Protein AF-A0A949CBJ3-F1 (afdb_monomer)

Secondary structure (DSSP, 8-state):
--HHHHHHHHHHHHHHHHHHHHT-HHHHHHHHHHHHHHHHHTTHHHH-HHHHHHHHHHHHHHHHHTGGGS-HHHHHHHHHHHGGGGGGT-TT--HHHHHHHHHHT---HHHHHHHHHHHHHHHHT---B--SSSS--BHHHHHHHHHHHH-SS---HHHHHHHHHH-HHHHTS-HHHHHHHHHHHHHHHHTTS-TTSTTT-TT-EE--BTTBTT-EEETTEEE---TT-HHHHHHHHHHHHHHHHHTTSTTTSTTSS--------TTHHHHHHHHHHHHHHHHHHHHHHHHHTTSPTT-HHHHHHHHHHHHHT-

pLDDT: mean 84.01, std 18.14, range [33.16, 98.69]

Nearest PDB structures (foldseek):
  5l4k-assembly1_P  TM=1.883E-01  e=3.655E+00  Homo sapiens
  8qag-assembly2_B  TM=2.372E-01  e=8.429E+00  synthetic construct

Sequence (314 aa):
MNIDAIKDFKKIKEYSEQALYSEDWQGANNLIYFLEQNIKKLDLRKSNNLLFQEYEKMILKLKWVCLDIYSEEEIIELIKNNFIDIYKINDDYDIWLHVRIKLLQQLDFDKRNDFKLRIRRTLKDNNQTLTAGGKIKSVSDWINEYARNVGESMVSKLKQLEFFQKNHNFQMIDENDKQKIKKLLSFYERLKISSKSLLGVEEGVPVPEEESPYTHIRDGQIIAPEKNDKLSVLIDQVLKQRSSIDTSYGKERDARQLQQPASQSPIDSLEQKAIKEEKEKEDQIDELVKLVNQYPEGSLERKAVRDEINKLKI

Structure (mmCIF, N/CA/C/O backbone):
data_AF-A0A949CBJ3-F1
#
_entry.id   AF-A0A949CBJ3-F1
#
loop_
_atom_site.group_PDB
_atom_site.id
_atom_site.type_symbol
_atom_site.label_atom_id
_atom_site.label_alt_id
_atom_site.label_comp_id
_atom_site.label_asym_id
_atom_site.label_entity_id
_atom_site.label_seq_id
_atom_site.pdbx_PDB_ins_code
_atom_site.Cartn_x
_atom_site.Cartn_y
_atom_site.Cartn_z
_atom_site.occupancy
_atom_site.B_iso_or_equiv
_atom_site.auth_seq_id
_atom_site.auth_comp_id
_atom_site.auth_asym_id
_atom_site.auth_atom_id
_atom_site.pdbx_PDB_model_num
ATOM 1 N N . MET A 1 1 ? -27.194 4.100 27.681 1.00 49.59 1 MET A N 1
ATOM 2 C CA . MET A 1 1 ? -25.926 4.467 27.010 1.00 49.59 1 MET A CA 1
ATOM 3 C C . MET A 1 1 ? -25.308 5.593 27.826 1.00 49.59 1 MET A C 1
ATOM 5 O O . MET A 1 1 ? -26.023 6.545 28.107 1.00 49.59 1 MET A O 1
ATOM 9 N N . ASN A 1 2 ? -24.069 5.451 28.302 1.00 51.94 2 ASN A N 1
ATOM 10 C CA . ASN A 1 2 ? -23.442 6.454 29.168 1.00 51.94 2 ASN A CA 1
ATOM 11 C C . ASN A 1 2 ? -23.143 7.728 28.349 1.00 51.94 2 ASN A C 1
ATOM 13 O O . ASN A 1 2 ? -22.423 7.649 27.355 1.00 51.94 2 ASN A O 1
ATOM 17 N N . ILE A 1 3 ? -23.735 8.868 28.718 1.00 46.84 3 ILE A N 1
ATOM 18 C CA . ILE A 1 3 ? -23.646 10.137 27.968 1.00 46.84 3 ILE A CA 1
ATOM 19 C C . ILE A 1 3 ? -22.191 10.631 27.876 1.00 46.84 3 ILE A C 1
ATOM 21 O O . ILE A 1 3 ? -21.813 11.230 26.868 1.00 46.84 3 ILE A O 1
ATOM 25 N N . ASP A 1 4 ? -21.359 10.306 28.866 1.00 61.16 4 ASP A N 1
ATOM 26 C CA . ASP A 1 4 ? -19.938 10.666 28.874 1.00 61.16 4 ASP A CA 1
ATOM 27 C C . ASP A 1 4 ? -19.150 9.911 27.793 1.00 61.16 4 ASP A C 1
ATOM 29 O O . ASP A 1 4 ? -18.405 10.522 27.031 1.00 61.16 4 ASP A O 1
ATOM 33 N N . ALA A 1 5 ? -19.438 8.620 27.592 1.00 59.03 5 ALA A N 1
ATOM 34 C CA . ALA A 1 5 ? -18.801 7.819 26.543 1.00 59.03 5 ALA A CA 1
ATOM 35 C C . ALA A 1 5 ? -19.130 8.321 25.121 1.00 59.03 5 ALA A C 1
ATOM 37 O O . ALA A 1 5 ? -18.329 8.166 24.201 1.00 59.03 5 ALA A O 1
ATOM 38 N N . ILE A 1 6 ? -20.300 8.944 24.927 1.00 58.72 6 ILE A N 1
ATOM 39 C CA . ILE A 1 6 ? -20.703 9.533 23.639 1.00 58.72 6 ILE A CA 1
ATOM 40 C C . ILE A 1 6 ? -19.962 10.853 23.386 1.00 58.72 6 ILE A C 1
ATOM 42 O O . ILE A 1 6 ? -19.533 11.114 22.259 1.00 58.72 6 ILE A O 1
ATOM 46 N N . LYS A 1 7 ? -19.786 11.686 24.421 1.00 61.84 7 LYS A N 1
ATOM 47 C CA . LYS A 1 7 ? -18.990 12.921 24.317 1.00 61.84 7 LYS A CA 1
ATOM 48 C C . LYS A 1 7 ? -17.520 12.617 24.033 1.00 61.84 7 LYS A C 1
ATOM 50 O O . LYS A 1 7 ? -16.906 13.330 23.239 1.00 61.84 7 LYS A O 1
ATOM 55 N N . ASP A 1 8 ? -16.997 11.542 24.611 1.00 83.69 8 ASP A N 1
ATOM 56 C CA . ASP A 1 8 ? -15.634 11.083 24.353 1.00 83.69 8 ASP A CA 1
ATOM 57 C C . ASP A 1 8 ? -15.479 10.534 22.929 1.00 83.69 8 ASP A C 1
ATOM 59 O O . ASP A 1 8 ? -14.502 10.860 22.258 1.00 83.69 8 ASP A O 1
ATOM 63 N N . PHE A 1 9 ? -16.474 9.806 22.405 1.00 88.88 9 PHE A N 1
ATOM 64 C CA . PHE A 1 9 ? -16.434 9.282 21.034 1.00 88.88 9 PHE A CA 1
ATOM 65 C C . PHE A 1 9 ? -16.283 10.378 19.974 1.00 88.88 9 PHE A C 1
ATOM 67 O O . PHE A 1 9 ? -15.473 10.239 19.059 1.00 88.88 9 PHE A O 1
ATOM 74 N N . LYS A 1 10 ? -17.035 11.482 20.089 1.00 90.81 10 LYS A N 1
ATOM 75 C CA . LYS A 1 10 ? -16.950 12.586 19.120 1.00 90.81 10 LYS A CA 1
ATOM 76 C C . LYS A 1 10 ? -15.540 13.187 19.078 1.00 90.81 10 LYS A C 1
ATOM 78 O O . LYS A 1 10 ? -14.998 13.362 17.994 1.00 90.81 10 LYS A O 1
ATOM 83 N N . LYS A 1 11 ? -14.931 13.424 20.245 1.00 90.81 11 LYS A N 1
ATOM 84 C CA . LYS A 1 11 ? -13.558 13.945 20.347 1.00 90.81 11 LYS A CA 1
ATOM 85 C C . LYS A 1 11 ? -12.525 12.963 19.801 1.00 90.81 11 LYS A C 1
ATOM 87 O O . LYS A 1 11 ? -11.613 13.367 19.094 1.00 90.81 11 LYS A O 1
ATOM 92 N N . ILE A 1 12 ? -12.676 11.674 20.114 1.00 93.06 12 ILE A N 1
ATOM 93 C CA . ILE A 1 12 ? -11.813 10.604 19.593 1.00 93.06 12 ILE A CA 1
ATOM 94 C C . ILE A 1 12 ? -11.882 10.560 18.067 1.00 93.06 12 ILE A C 1
ATOM 96 O O . ILE A 1 12 ? -10.851 10.461 17.407 1.00 93.06 12 ILE A O 1
ATOM 100 N N . LYS A 1 13 ? -13.090 10.674 17.508 1.00 94.19 13 LYS A N 1
ATOM 101 C CA . LYS A 1 13 ? -13.301 10.718 16.064 1.00 94.19 13 LYS A CA 1
ATOM 102 C C . LYS A 1 13 ? -12.618 11.934 15.435 1.00 94.19 13 LYS A C 1
ATOM 104 O O . LYS A 1 13 ? -11.847 11.750 14.500 1.00 94.19 13 LYS A O 1
ATOM 109 N N . GLU A 1 14 ? -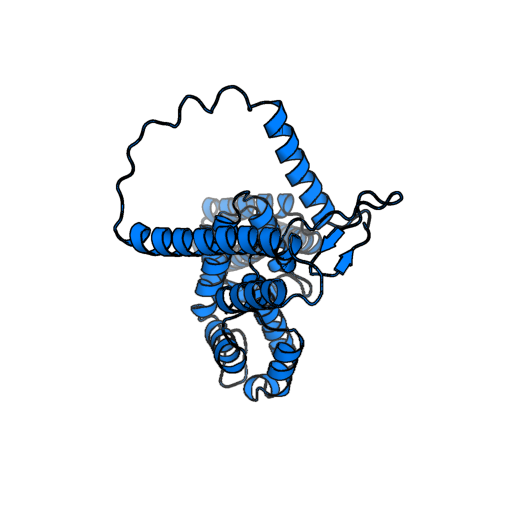12.837 13.131 15.976 1.00 93.00 14 GLU A N 1
ATOM 110 C CA . GLU A 1 14 ? -12.190 14.368 15.507 1.00 93.00 14 GLU A CA 1
ATOM 111 C C . GLU A 1 14 ? -10.657 14.260 15.563 1.00 93.00 14 GLU A C 1
ATOM 113 O O . GLU A 1 14 ? -9.978 14.584 14.592 1.00 93.00 14 GLU A O 1
ATOM 118 N N . TYR A 1 15 ? -10.106 13.728 16.659 1.00 91.94 15 TYR A N 1
ATOM 119 C CA . TYR A 1 15 ? -8.664 13.509 16.792 1.00 91.94 15 TYR A CA 1
ATOM 120 C C . TYR A 1 15 ? -8.141 12.473 15.788 1.00 91.94 15 TYR A C 1
ATOM 122 O O . TYR A 1 15 ? -7.075 12.661 15.208 1.00 91.94 15 TYR A O 1
ATOM 130 N N . SER A 1 16 ? -8.903 11.403 15.527 1.00 91.94 16 SER A N 1
ATOM 131 C CA . SER A 1 16 ? -8.544 10.419 14.502 1.00 91.94 16 SER A CA 1
ATOM 132 C C . SER A 1 16 ? -8.503 11.052 13.110 1.00 91.94 16 SER A C 1
ATOM 134 O O . SER A 1 16 ? -7.534 10.855 12.390 1.00 91.94 16 SER A O 1
ATOM 136 N N . GLU A 1 17 ? -9.496 11.870 12.752 1.00 92.69 17 GLU A N 1
ATOM 137 C CA . GLU A 1 17 ? -9.557 12.567 11.462 1.00 92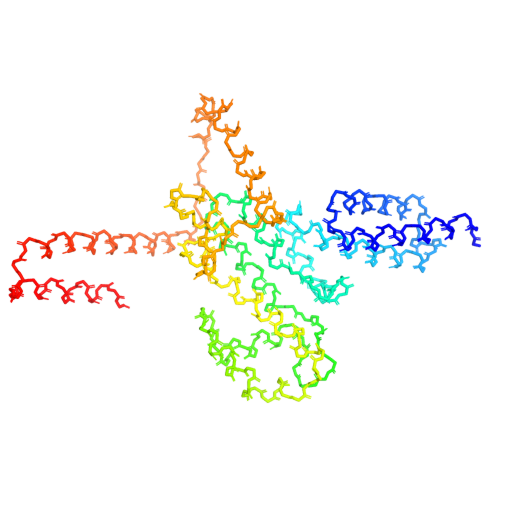.69 17 GLU A CA 1
ATOM 138 C C . GLU A 1 17 ? -8.397 13.558 11.314 1.00 92.69 17 GLU A C 1
ATOM 140 O O . GLU A 1 17 ? -7.764 13.611 10.259 1.00 92.69 17 GLU A O 1
ATOM 145 N N . GLN A 1 18 ? -8.057 14.276 12.389 1.00 90.38 18 GLN A N 1
ATOM 146 C CA . GLN A 1 18 ? -6.893 15.155 12.414 1.00 90.38 18 GLN A CA 1
ATOM 147 C C . GLN A 1 18 ? -5.594 14.375 12.183 1.00 90.38 18 GLN A C 1
ATOM 149 O O . GLN A 1 18 ? -4.803 14.788 11.341 1.00 90.38 18 GLN A O 1
ATOM 154 N N . ALA A 1 19 ? -5.394 13.245 12.868 1.00 88.56 19 ALA A N 1
ATOM 155 C CA . ALA A 1 19 ? -4.201 12.416 12.704 1.00 88.56 19 ALA A CA 1
ATOM 156 C C . ALA A 1 19 ? -4.073 11.844 11.280 1.00 88.56 19 ALA A C 1
ATOM 158 O O . ALA A 1 19 ? -2.967 11.795 10.741 1.00 88.56 19 ALA A O 1
ATOM 159 N N . LEU A 1 20 ? -5.194 11.464 10.648 1.00 88.12 20 LEU A N 1
ATOM 160 C CA . LEU A 1 20 ? -5.218 11.020 9.248 1.00 88.12 20 LEU A CA 1
ATOM 161 C C . LEU A 1 20 ? -4.861 12.149 8.269 1.00 88.12 20 LEU A C 1
ATOM 163 O O . LEU A 1 20 ? -4.233 11.887 7.248 1.00 88.12 20 LEU A O 1
ATOM 167 N N . TYR A 1 21 ? -5.262 13.390 8.560 1.00 87.25 21 TYR A N 1
ATOM 168 C CA . TYR A 1 21 ? -4.986 14.544 7.699 1.00 87.25 21 TYR A CA 1
ATOM 169 C C . TYR A 1 21 ? -3.562 15.085 7.873 1.00 87.25 21 TYR A C 1
ATOM 171 O O . TYR A 1 21 ? -2.907 15.443 6.898 1.00 87.25 21 TYR A O 1
ATOM 179 N N . SER A 1 22 ? -3.062 15.153 9.110 1.00 82.94 22 SER A N 1
ATOM 180 C CA . SER A 1 22 ? -1.701 15.623 9.385 1.00 82.94 22 SER A CA 1
ATOM 181 C C . SER A 1 22 ? -0.631 14.560 9.126 1.00 82.94 22 SER A C 1
ATOM 183 O O . SER A 1 22 ? 0.552 14.900 9.084 1.00 82.94 22 SER A O 1
ATOM 185 N N . GLU A 1 23 ? -1.034 13.296 8.951 1.00 78.62 23 GLU A N 1
ATOM 186 C CA . GLU A 1 23 ? -0.154 12.118 8.944 1.00 78.62 23 GLU A CA 1
ATOM 187 C C . GLU A 1 23 ? 0.750 12.089 10.191 1.00 78.62 23 GLU A C 1
ATOM 189 O O . GLU A 1 23 ? 1.946 11.802 10.127 1.00 78.62 23 GLU A O 1
ATOM 194 N N . ASP A 1 24 ? 0.179 12.445 11.348 1.00 83.69 24 ASP A N 1
ATOM 195 C CA . ASP A 1 24 ? 0.873 12.375 12.636 1.00 83.69 24 ASP A CA 1
ATOM 196 C C . ASP A 1 24 ? 0.939 10.914 13.096 1.00 83.69 24 ASP A C 1
ATOM 198 O O . ASP A 1 24 ? 0.056 10.426 13.804 1.00 83.69 24 ASP A O 1
ATOM 202 N N . TRP A 1 25 ? 1.984 10.200 12.674 1.00 86.25 25 TRP A N 1
ATOM 203 C CA . TRP A 1 25 ? 2.174 8.784 12.998 1.00 86.25 25 TRP A CA 1
ATOM 204 C C . TRP A 1 25 ? 2.309 8.531 14.509 1.00 86.25 25 TRP A C 1
ATOM 206 O O . TRP A 1 25 ? 1.858 7.497 15.002 1.00 86.25 25 TRP A O 1
ATOM 216 N N . GLN A 1 26 ? 2.877 9.472 15.277 1.00 85.75 26 GLN A N 1
ATOM 217 C CA . GLN A 1 26 ? 3.000 9.336 16.734 1.00 85.75 26 GLN A CA 1
ATOM 218 C C . GLN A 1 26 ? 1.629 9.444 17.396 1.00 85.75 26 GLN A C 1
ATOM 220 O O . GLN A 1 26 ? 1.249 8.572 18.184 1.00 85.75 26 GLN A O 1
ATOM 225 N N . GLY A 1 27 ? 0.872 10.489 17.051 1.00 86.69 27 GLY A N 1
ATOM 226 C CA . GLY A 1 27 ? -0.501 10.680 17.511 1.00 86.69 27 GLY A CA 1
ATOM 227 C C . GLY A 1 27 ? -1.403 9.512 17.116 1.00 86.69 27 GLY A C 1
ATOM 228 O O . GLY A 1 27 ? -2.134 8.982 17.956 1.00 86.69 27 GLY A O 1
ATOM 229 N N . ALA A 1 28 ? -1.286 9.040 15.873 1.00 91.56 28 ALA A N 1
ATOM 230 C CA . ALA A 1 28 ? -2.029 7.894 15.366 1.00 91.56 28 ALA A CA 1
ATOM 231 C C . ALA A 1 28 ? -1.701 6.602 16.132 1.00 91.56 28 ALA A C 1
ATOM 233 O O . ALA A 1 28 ? -2.621 5.920 16.587 1.00 91.56 28 ALA A O 1
ATOM 234 N N . ASN A 1 29 ? -0.421 6.284 16.355 1.00 91.62 29 ASN A N 1
ATOM 235 C CA . ASN A 1 29 ? -0.020 5.085 17.095 1.00 91.62 29 ASN A CA 1
ATOM 236 C C . ASN A 1 29 ? -0.465 5.124 18.569 1.00 91.62 29 ASN A C 1
ATOM 238 O O . ASN A 1 29 ? -0.991 4.139 19.095 1.00 91.62 29 ASN A O 1
ATOM 242 N N . ASN A 1 30 ? -0.331 6.280 19.226 1.00 89.62 30 ASN A N 1
ATOM 243 C CA . ASN A 1 30 ? -0.826 6.477 20.590 1.00 89.62 30 ASN A CA 1
ATOM 244 C C . ASN A 1 30 ? -2.348 6.289 20.669 1.00 89.62 30 ASN A C 1
ATOM 246 O O . ASN A 1 30 ? -2.852 5.659 21.605 1.00 89.62 30 ASN A O 1
ATOM 250 N N . LEU A 1 31 ? -3.082 6.794 19.671 1.00 93.25 31 LEU A N 1
ATOM 251 C CA . LEU A 1 31 ? -4.527 6.623 19.594 1.00 93.25 31 LEU A CA 1
ATOM 252 C C . LEU A 1 31 ? -4.915 5.155 19.367 1.00 93.25 31 LEU A C 1
ATOM 254 O O . LEU A 1 31 ? -5.836 4.683 20.032 1.00 93.25 31 LEU A O 1
ATOM 258 N N . ILE A 1 32 ? -4.213 4.412 18.502 1.00 94.88 32 ILE A N 1
ATOM 259 C CA . ILE A 1 32 ? -4.440 2.966 18.313 1.00 94.88 32 ILE A CA 1
ATOM 260 C C . ILE A 1 32 ? -4.342 2.239 19.655 1.00 94.88 32 ILE A C 1
ATOM 262 O O . ILE A 1 32 ? -5.284 1.547 20.044 1.00 94.88 32 ILE A O 1
ATOM 266 N N . TYR A 1 33 ? -3.248 2.450 20.394 1.00 92.88 33 TYR A N 1
ATOM 267 C CA . TYR A 1 33 ? -3.054 1.823 21.700 1.00 92.88 33 TYR A CA 1
ATOM 268 C C . TYR A 1 33 ? -4.190 2.176 22.670 1.00 92.88 33 TYR A C 1
ATOM 270 O O . TYR A 1 33 ? -4.774 1.293 23.301 1.00 92.88 33 TYR A O 1
ATOM 278 N N . PHE A 1 34 ? -4.561 3.457 22.757 1.00 93.12 34 PHE A N 1
ATOM 279 C CA . PHE A 1 34 ? -5.673 3.903 23.596 1.00 93.12 34 PHE A CA 1
ATOM 280 C C . PHE A 1 34 ? -6.999 3.219 23.222 1.00 93.12 34 PHE A C 1
ATOM 282 O O . PHE A 1 34 ? -7.724 2.750 24.105 1.00 93.12 34 PHE A O 1
ATOM 289 N N . LEU A 1 35 ? -7.326 3.132 21.931 1.00 93.31 35 LEU A N 1
ATOM 290 C CA . LEU A 1 35 ? -8.553 2.496 21.448 1.00 93.31 35 LEU A CA 1
ATOM 291 C C . LEU A 1 35 ? -8.575 0.994 21.763 1.00 93.31 35 LEU A C 1
ATOM 293 O O . LEU A 1 35 ? -9.562 0.500 22.311 1.00 93.31 35 LEU A O 1
ATOM 297 N N . GLU A 1 36 ? -7.481 0.277 21.499 1.00 94.06 36 GLU A N 1
ATOM 298 C CA . 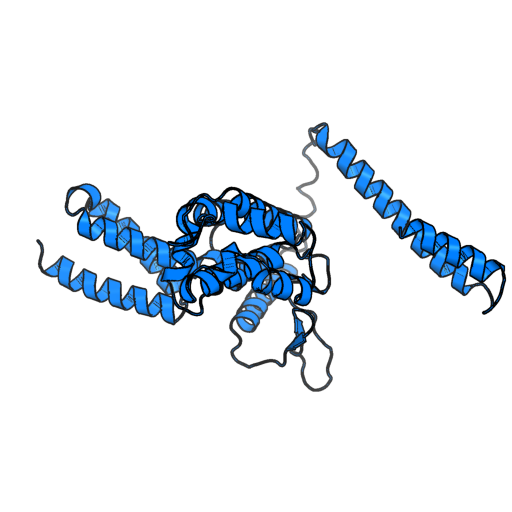GLU A 1 36 ? -7.365 -1.158 21.788 1.00 94.06 36 GLU A CA 1
ATOM 299 C C . GLU A 1 36 ? -7.510 -1.460 23.289 1.00 94.06 36 GLU A C 1
ATOM 301 O O . GLU A 1 36 ? -8.191 -2.418 23.672 1.00 94.06 36 GLU A O 1
ATOM 306 N N . GLN A 1 37 ? -6.926 -0.628 24.158 1.00 91.06 37 GLN A N 1
ATOM 307 C CA . GLN A 1 37 ? -7.079 -0.769 25.609 1.00 91.06 37 GLN A CA 1
ATOM 308 C C . GLN A 1 37 ? -8.519 -0.517 26.060 1.00 91.06 37 GLN A C 1
ATOM 310 O O . GLN A 1 37 ? -9.038 -1.263 26.892 1.00 91.06 37 GLN A O 1
ATOM 315 N N . ASN A 1 38 ? -9.199 0.486 25.498 1.00 89.12 38 ASN A N 1
ATOM 316 C CA . ASN A 1 38 ? -10.598 0.757 25.830 1.00 89.12 38 ASN A CA 1
ATOM 317 C C . ASN A 1 38 ? -11.539 -0.358 25.367 1.00 89.12 38 ASN A C 1
ATOM 319 O O . ASN A 1 38 ? -12.433 -0.735 26.125 1.00 89.12 38 ASN A O 1
ATOM 323 N N . ILE A 1 39 ? -11.315 -0.930 24.176 1.00 92.00 39 ILE A N 1
ATOM 324 C CA . ILE A 1 39 ? -12.063 -2.103 23.696 1.00 92.00 39 ILE A CA 1
ATOM 325 C C . ILE A 1 39 ? -11.978 -3.244 24.714 1.00 92.00 39 ILE A C 1
ATOM 327 O O . ILE A 1 39 ? -13.010 -3.808 25.084 1.00 92.00 39 ILE A O 1
ATOM 331 N N . LYS A 1 40 ? -10.763 -3.558 25.186 1.00 92.00 40 LYS A N 1
ATOM 332 C CA . LYS A 1 40 ? -10.517 -4.643 26.149 1.00 92.00 40 LYS A CA 1
ATOM 333 C C . LYS A 1 40 ? -11.101 -4.328 27.527 1.00 92.00 40 LYS A C 1
ATOM 335 O O . LYS A 1 40 ? -11.829 -5.144 28.081 1.00 92.00 40 LYS A O 1
ATOM 340 N N . LYS A 1 41 ? -10.809 -3.143 28.074 1.00 90.00 41 LYS A N 1
ATOM 341 C CA . LYS A 1 41 ? -11.194 -2.737 29.436 1.00 90.00 41 LYS A CA 1
ATOM 342 C C . LYS A 1 41 ? -12.708 -2.640 29.624 1.00 90.00 41 LYS A C 1
ATOM 344 O O . LYS A 1 41 ? -13.207 -2.987 30.689 1.00 90.00 41 LYS A O 1
ATOM 349 N N . LEU A 1 42 ? -13.428 -2.148 28.617 1.00 88.56 42 LEU A N 1
ATOM 350 C CA . LEU A 1 42 ? -14.881 -1.952 28.677 1.00 88.56 42 LEU A CA 1
ATOM 351 C C . LEU A 1 42 ? -15.673 -3.140 28.099 1.00 88.56 42 LEU A C 1
ATOM 353 O O . LEU A 1 42 ? -16.903 -3.069 28.024 1.00 88.56 42 LEU A O 1
ATOM 357 N N . ASP A 1 43 ? -14.978 -4.198 27.658 1.00 90.56 43 ASP A N 1
ATOM 358 C CA . ASP A 1 43 ? -15.539 -5.349 26.935 1.00 90.56 43 ASP A CA 1
ATOM 359 C C . ASP A 1 43 ? -16.529 -4.894 25.844 1.00 90.56 43 ASP A C 1
ATOM 361 O O . ASP A 1 43 ? -17.666 -5.368 25.762 1.00 90.56 43 ASP A O 1
ATOM 365 N N . LEU A 1 44 ? -16.120 -3.897 25.035 1.00 88.19 44 LEU A N 1
ATOM 366 C CA . LEU A 1 44 ? -17.014 -3.204 24.087 1.00 88.19 44 LEU A CA 1
ATOM 367 C C . LEU A 1 44 ? -17.665 -4.165 23.097 1.00 88.19 44 LEU A C 1
ATOM 369 O O . LEU A 1 44 ? -18.793 -3.938 22.665 1.00 88.19 44 LEU A O 1
ATOM 373 N N . ARG A 1 45 ? -16.990 -5.276 22.796 1.00 90.06 45 ARG A N 1
ATOM 374 C CA . ARG A 1 45 ? -17.520 -6.340 21.947 1.00 90.06 45 ARG A CA 1
ATOM 375 C C . ARG A 1 45 ? -18.847 -6.899 22.471 1.00 90.06 45 ARG A C 1
ATOM 377 O O . ARG A 1 45 ? -19.712 -7.239 21.671 1.00 90.06 45 ARG A O 1
ATOM 384 N N . LYS A 1 46 ? -19.023 -6.981 23.793 1.00 91.44 46 LYS A N 1
ATOM 385 C CA . LYS A 1 46 ? -20.271 -7.441 24.423 1.00 91.44 46 LYS A CA 1
ATOM 386 C C . LYS A 1 46 ? -21.174 -6.288 24.837 1.00 91.44 46 LYS A C 1
ATOM 388 O O . LYS A 1 46 ? -22.387 -6.387 24.690 1.00 91.44 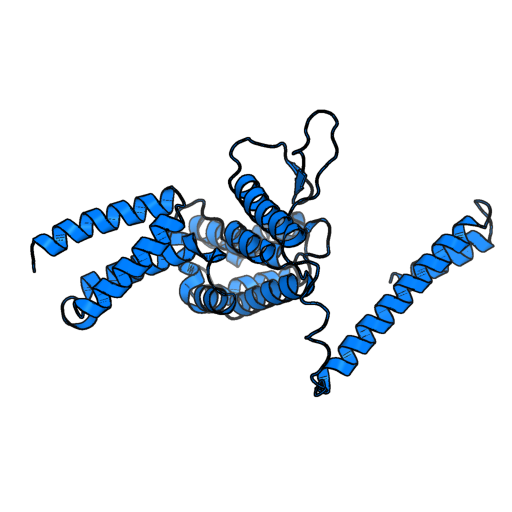46 LYS A O 1
ATOM 393 N N . SER A 1 47 ? -20.596 -5.215 25.374 1.00 90.00 47 SER A N 1
ATOM 394 C CA . SER A 1 47 ? -21.362 -4.134 25.999 1.00 90.00 47 SER A CA 1
ATOM 395 C C . SER A 1 47 ? -21.913 -3.116 24.995 1.00 90.00 47 SER A C 1
ATOM 397 O O . SER A 1 47 ? -22.973 -2.537 25.234 1.00 90.00 47 SER A O 1
ATOM 399 N N . ASN A 1 48 ? -21.226 -2.891 23.869 1.00 90.38 48 ASN A N 1
ATOM 400 C CA . ASN A 1 48 ? -21.637 -1.940 22.838 1.00 90.38 48 ASN A CA 1
ATOM 401 C C . ASN A 1 48 ? -20.992 -2.262 21.475 1.00 90.38 48 ASN A C 1
ATOM 403 O O . ASN A 1 48 ? -20.028 -1.618 21.052 1.00 90.38 48 ASN A O 1
ATOM 407 N N . ASN A 1 49 ? -21.562 -3.243 20.770 1.00 92.75 49 ASN A N 1
ATOM 408 C CA . ASN A 1 49 ? -21.027 -3.730 19.496 1.00 92.75 49 ASN A CA 1
ATOM 409 C C . ASN A 1 49 ? -20.907 -2.637 18.413 1.00 92.75 49 ASN A C 1
ATOM 411 O O . ASN A 1 49 ? -19.988 -2.683 17.602 1.00 92.75 49 ASN A O 1
ATOM 415 N N . LEU A 1 50 ? -21.793 -1.633 18.406 1.00 93.50 50 LEU A N 1
ATOM 416 C CA . LEU A 1 50 ? -21.718 -0.536 17.436 1.00 93.50 50 LEU A CA 1
ATOM 417 C C . LEU A 1 50 ? -20.465 0.323 17.660 1.00 93.50 50 LEU A C 1
ATOM 419 O O . LEU A 1 50 ? -19.723 0.591 16.721 1.00 93.50 50 LEU A O 1
ATOM 423 N N . LEU A 1 51 ? -20.203 0.718 18.910 1.00 91.44 51 LEU A N 1
ATOM 424 C CA . LEU A 1 51 ? -19.010 1.496 19.256 1.00 91.44 51 LEU A CA 1
ATOM 425 C C . LEU A 1 51 ? -17.724 0.700 19.008 1.00 91.44 51 LEU A C 1
ATOM 427 O O . LEU A 1 51 ? -16.743 1.253 18.522 1.00 91.44 51 LEU A O 1
ATOM 431 N N . PHE A 1 52 ? -17.747 -0.602 19.306 1.00 93.88 52 PHE A N 1
ATOM 432 C CA . PHE A 1 52 ? -16.651 -1.515 18.992 1.00 93.88 52 PHE A CA 1
ATOM 433 C C . PHE A 1 52 ? -16.308 -1.498 17.495 1.00 93.88 52 PHE A C 1
ATOM 435 O O . PHE A 1 52 ? -15.156 -1.258 17.146 1.00 93.88 52 PHE A O 1
ATOM 442 N N . GLN A 1 53 ? -17.304 -1.658 16.618 1.00 95.19 53 GLN A N 1
ATOM 443 C CA . GLN A 1 53 ? -17.099 -1.623 15.165 1.00 95.19 53 GLN A CA 1
ATOM 444 C C . GLN A 1 53 ? -16.550 -0.277 14.678 1.00 95.19 53 GLN A C 1
ATOM 446 O O . GLN A 1 53 ? -15.715 -0.241 13.776 1.00 95.19 53 GLN A O 1
ATOM 451 N N . GLU A 1 54 ? -16.998 0.837 15.258 1.00 94.94 54 GLU A N 1
ATOM 452 C CA . GLU A 1 54 ? -16.463 2.156 14.910 1.00 94.94 54 GLU A CA 1
ATOM 453 C C . GLU A 1 54 ? -14.998 2.312 15.339 1.00 94.94 54 GLU A C 1
ATOM 455 O O . GLU A 1 54 ? -14.187 2.812 14.560 1.00 94.94 54 GLU A O 1
ATOM 460 N N . TYR A 1 55 ? -14.624 1.820 16.523 1.00 95.25 55 TYR A N 1
ATOM 461 C CA . TYR A 1 55 ? -13.225 1.810 16.954 1.00 95.25 55 TYR A CA 1
ATOM 462 C C . TYR A 1 55 ? -12.353 0.898 16.098 1.00 95.25 55 TYR A C 1
ATOM 464 O O . TYR A 1 55 ? -11.255 1.309 15.735 1.00 95.25 55 TYR A O 1
ATOM 472 N N . GLU A 1 56 ? -12.823 -0.289 15.715 1.00 95.69 56 GLU A N 1
ATOM 473 C CA . GLU A 1 56 ? -12.072 -1.160 14.803 1.00 95.69 56 GLU A CA 1
ATOM 474 C C . GLU A 1 56 ? -11.816 -0.483 13.452 1.00 95.69 56 GLU A C 1
ATOM 476 O O . GLU A 1 56 ? -10.690 -0.510 12.954 1.00 95.69 56 GLU A O 1
ATOM 481 N N . LYS A 1 57 ? -12.821 0.203 12.889 1.00 95.69 57 LYS A N 1
ATOM 482 C CA . LYS A 1 57 ? -12.650 0.985 11.654 1.00 95.69 57 LYS A CA 1
ATOM 483 C C . LYS A 1 57 ? -11.630 2.112 11.824 1.00 95.69 57 LYS A C 1
ATOM 485 O O . LYS A 1 57 ? -10.824 2.331 10.923 1.00 95.69 57 LYS A O 1
ATOM 490 N N . MET A 1 58 ? -11.663 2.836 12.947 1.00 95.75 58 MET A N 1
ATOM 491 C CA . MET A 1 58 ? -10.695 3.904 13.232 1.00 95.75 58 MET A CA 1
ATOM 492 C C . MET A 1 58 ? -9.280 3.346 13.365 1.00 95.75 58 MET A C 1
ATOM 494 O O . MET A 1 58 ? -8.375 3.832 12.693 1.00 95.75 58 MET A O 1
ATOM 498 N N . ILE A 1 59 ? -9.104 2.294 14.171 1.00 96.44 59 ILE A N 1
ATOM 499 C CA . ILE A 1 59 ? -7.823 1.601 14.339 1.00 96.44 59 ILE A CA 1
ATOM 500 C C . ILE A 1 59 ? -7.279 1.188 12.974 1.00 96.44 59 ILE A C 1
ATOM 502 O O . ILE A 1 59 ? -6.116 1.445 12.684 1.00 96.44 59 ILE A O 1
ATOM 506 N N . LEU A 1 60 ? -8.113 0.604 12.112 1.00 96.75 60 LEU A N 1
ATOM 507 C CA . LEU A 1 60 ? -7.676 0.151 10.799 1.00 96.75 60 LEU A CA 1
ATOM 508 C C . LEU A 1 60 ? -7.140 1.291 9.921 1.00 96.75 60 LEU A C 1
ATOM 510 O O . LEU A 1 60 ? -6.086 1.141 9.308 1.00 96.75 60 LEU A O 1
ATOM 514 N N . LYS A 1 61 ? -7.819 2.443 9.885 1.00 95.88 61 LYS A N 1
ATOM 515 C CA . LYS A 1 61 ? -7.333 3.619 9.142 1.00 95.88 61 LYS A CA 1
ATOM 516 C C . LYS A 1 61 ? -6.020 4.154 9.709 1.00 95.88 61 LYS A C 1
ATOM 518 O O . LYS A 1 61 ? -5.116 4.482 8.951 1.00 95.88 61 LYS A O 1
ATOM 523 N N . LEU A 1 62 ? -5.907 4.216 11.035 1.00 95.12 62 LEU A N 1
ATOM 524 C CA . LEU A 1 62 ? -4.695 4.687 11.705 1.00 95.12 62 LEU A CA 1
ATOM 525 C C . LEU A 1 62 ? -3.513 3.736 11.462 1.00 95.12 62 LEU A C 1
ATOM 527 O O . LEU A 1 62 ? -2.395 4.201 11.273 1.00 95.12 62 LEU A O 1
ATOM 531 N N . LYS A 1 63 ? -3.752 2.417 11.389 1.00 96.81 63 LYS A N 1
ATOM 532 C CA . LYS A 1 63 ? -2.714 1.424 11.059 1.00 96.81 63 LYS A CA 1
ATOM 533 C C . LYS A 1 63 ? -2.061 1.689 9.706 1.00 96.81 63 LYS A C 1
ATOM 535 O O . LYS A 1 63 ? -0.854 1.532 9.583 1.00 96.81 63 LYS A O 1
ATOM 540 N N . TRP A 1 64 ? -2.836 2.132 8.718 1.00 96.12 64 TRP A N 1
ATOM 541 C CA . TRP A 1 64 ? -2.305 2.514 7.411 1.00 96.12 64 TRP A CA 1
ATOM 542 C C . TRP A 1 64 ? -1.451 3.788 7.452 1.00 96.12 64 TRP A C 1
ATOM 544 O O . TRP A 1 64 ? -0.451 3.866 6.745 1.00 96.12 64 TRP A O 1
ATOM 554 N N . VAL A 1 65 ? -1.791 4.767 8.293 1.00 91.88 65 VAL A N 1
ATOM 555 C CA . VAL A 1 65 ? -0.945 5.962 8.497 1.00 91.88 65 VAL A CA 1
ATOM 556 C C . VAL A 1 65 ? 0.361 5.611 9.212 1.00 91.88 65 VAL A C 1
ATOM 558 O O . VAL A 1 65 ? 1.386 6.234 8.972 1.00 91.88 65 VAL A O 1
ATOM 561 N N . CYS A 1 66 ? 0.340 4.582 10.053 1.00 93.75 66 CYS A N 1
ATOM 562 C CA . CYS A 1 66 ? 1.508 4.080 10.770 1.00 93.75 66 CYS A CA 1
ATOM 563 C C . CYS A 1 66 ? 2.198 2.903 10.057 1.00 93.75 66 CYS A C 1
ATOM 565 O O . CYS A 1 66 ? 2.920 2.144 10.700 1.00 93.75 66 CYS A O 1
ATOM 567 N N . LEU A 1 67 ? 1.952 2.676 8.763 1.00 95.06 67 LEU A N 1
ATOM 568 C CA . LEU A 1 67 ? 2.347 1.426 8.103 1.00 95.06 67 LEU A CA 1
ATOM 569 C C . LEU A 1 67 ? 3.859 1.143 8.203 1.00 95.06 67 LEU A C 1
ATOM 571 O O . LEU A 1 67 ? 4.263 -0.003 8.369 1.00 95.06 67 LEU A O 1
ATOM 575 N N . ASP A 1 68 ? 4.693 2.179 8.151 1.00 91.75 68 ASP A N 1
ATOM 576 C CA . ASP A 1 68 ? 6.157 2.098 8.152 1.00 91.75 68 ASP A CA 1
ATOM 577 C C . ASP A 1 68 ? 6.794 1.727 9.505 1.00 91.75 68 ASP A C 1
ATOM 579 O O . ASP A 1 68 ? 7.964 1.330 9.536 1.00 91.75 68 ASP A O 1
ATOM 583 N N . ILE A 1 69 ? 6.041 1.789 10.611 1.00 92.69 69 ILE A N 1
ATOM 584 C CA . ILE A 1 69 ? 6.514 1.346 11.936 1.00 92.69 69 ILE A CA 1
ATOM 585 C C . ILE A 1 69 ? 6.151 -0.113 12.254 1.00 92.69 69 ILE A C 1
ATOM 587 O O . ILE A 1 69 ? 6.695 -0.682 13.200 1.00 92.69 69 ILE A O 1
ATOM 591 N N . TYR A 1 70 ? 5.271 -0.738 11.466 1.00 95.38 70 TYR A N 1
ATOM 592 C CA . TYR A 1 70 ? 4.893 -2.144 11.633 1.00 95.38 70 TYR A CA 1
ATOM 593 C C . TYR A 1 70 ? 5.969 -3.102 11.108 1.00 95.38 70 TYR A C 1
ATOM 595 O O . TYR A 1 70 ? 6.816 -2.735 10.285 1.00 95.38 70 TYR A O 1
ATOM 603 N N . SER A 1 71 ? 5.960 -4.347 11.589 1.00 96.88 71 SER A N 1
ATOM 604 C CA . SER A 1 71 ? 6.791 -5.418 11.023 1.00 96.88 71 SER A CA 1
ATOM 605 C C . SER A 1 71 ? 6.367 -5.763 9.592 1.00 96.88 71 SER A C 1
ATOM 607 O O . SER A 1 71 ? 5.245 -5.478 9.173 1.00 96.88 71 SER A O 1
ATOM 609 N N . GLU A 1 72 ? 7.261 -6.388 8.822 1.00 98.12 72 GLU A N 1
ATOM 610 C CA . GLU A 1 72 ? 6.936 -6.820 7.456 1.00 98.12 72 GLU A CA 1
ATOM 611 C C . GLU A 1 72 ? 5.747 -7.791 7.445 1.00 98.12 72 GLU A C 1
ATOM 613 O O . GLU A 1 72 ? 4.870 -7.686 6.592 1.00 98.12 72 GLU A O 1
ATOM 618 N N . GLU A 1 73 ? 5.665 -8.690 8.425 1.00 98.38 73 GLU A N 1
ATOM 619 C CA . GLU A 1 73 ? 4.574 -9.654 8.577 1.00 98.38 73 GLU A CA 1
ATOM 620 C C . GLU A 1 73 ? 3.233 -8.960 8.840 1.00 98.38 73 GLU A C 1
ATOM 622 O O . GLU A 1 73 ? 2.231 -9.303 8.212 1.00 98.38 73 GLU A O 1
ATOM 627 N N . GLU A 1 74 ? 3.212 -7.960 9.722 1.00 98.12 74 GLU A N 1
ATOM 628 C CA . GLU A 1 74 ? 2.009 -7.169 10.001 1.00 98.12 74 GLU A CA 1
ATOM 629 C C . GLU A 1 74 ? 1.568 -6.356 8.780 1.00 98.12 74 GLU A C 1
ATOM 631 O O . GLU A 1 74 ? 0.373 -6.293 8.493 1.00 98.12 74 GLU A O 1
ATOM 636 N N . ILE A 1 75 ? 2.514 -5.783 8.025 1.00 98.50 75 ILE A N 1
ATOM 637 C CA . ILE A 1 75 ? 2.222 -5.070 6.772 1.00 98.50 75 ILE A CA 1
ATOM 638 C C . ILE A 1 75 ? 1.611 -6.028 5.745 1.00 98.50 75 ILE A C 1
ATOM 640 O O . ILE A 1 75 ? 0.594 -5.706 5.128 1.00 98.50 75 ILE A O 1
ATOM 644 N N . ILE A 1 76 ? 2.197 -7.216 5.572 1.00 98.69 76 ILE A N 1
ATOM 645 C CA . ILE A 1 76 ? 1.679 -8.239 4.656 1.00 98.69 76 ILE A CA 1
ATOM 646 C C . ILE A 1 76 ? 0.266 -8.663 5.060 1.00 98.69 76 ILE A C 1
ATOM 648 O O . ILE A 1 76 ? -0.613 -8.727 4.201 1.00 98.69 76 ILE A O 1
ATOM 652 N N . GLU A 1 77 ? 0.010 -8.894 6.347 1.00 98.44 77 GLU A N 1
ATOM 653 C CA . GLU A 1 77 ? -1.318 -9.280 6.832 1.00 98.44 77 GLU A CA 1
ATOM 654 C C . GLU A 1 77 ? -2.346 -8.148 6.664 1.00 98.44 77 GLU A C 1
ATOM 656 O O . GLU A 1 77 ? -3.503 -8.391 6.304 1.00 98.44 77 GLU A O 1
ATOM 661 N N . LEU A 1 78 ? -1.928 -6.892 6.853 1.00 98.31 78 LEU A N 1
ATOM 662 C CA . LEU A 1 78 ? -2.776 -5.726 6.621 1.00 98.31 78 LEU A CA 1
ATOM 663 C C . LEU A 1 78 ? -3.149 -5.593 5.138 1.00 98.31 78 LEU A C 1
ATOM 665 O O . LEU A 1 78 ? -4.326 -5.414 4.823 1.00 98.31 78 LEU A O 1
ATOM 669 N N . ILE A 1 79 ? -2.183 -5.758 4.229 1.00 98.50 79 ILE A N 1
ATOM 670 C CA . ILE A 1 79 ? -2.419 -5.777 2.778 1.00 98.50 79 ILE A CA 1
ATOM 671 C C . ILE A 1 79 ? -3.308 -6.959 2.397 1.00 98.50 79 ILE A C 1
ATOM 673 O O . ILE A 1 79 ? -4.238 -6.801 1.620 1.00 98.50 79 ILE A O 1
ATOM 677 N N . LYS A 1 80 ? -3.079 -8.148 2.944 1.00 98.31 80 LYS A N 1
ATOM 678 C CA . LYS A 1 80 ? -3.868 -9.336 2.609 1.00 98.31 80 LYS A CA 1
ATOM 679 C C . LYS A 1 80 ? -5.352 -9.172 2.939 1.00 98.31 80 LYS A C 1
ATOM 681 O O . LYS A 1 80 ? -6.203 -9.579 2.151 1.00 98.31 80 LYS A O 1
ATOM 686 N N . ASN A 1 81 ? -5.653 -8.591 4.098 1.00 98.19 81 ASN A N 1
ATOM 687 C CA . ASN A 1 81 ? -7.009 -8.594 4.643 1.00 98.19 81 ASN A CA 1
ATOM 688 C C . ASN A 1 81 ? -7.750 -7.263 4.498 1.00 98.19 81 ASN A C 1
ATOM 690 O O . ASN A 1 81 ? -8.975 -7.252 4.585 1.00 98.19 81 ASN A O 1
ATOM 694 N N . ASN A 1 82 ? -7.042 -6.145 4.309 1.00 98.19 82 ASN A N 1
ATOM 695 C CA . ASN A 1 82 ? -7.606 -4.797 4.433 1.00 98.19 82 ASN A CA 1
ATOM 696 C C . ASN A 1 82 ? -7.110 -3.823 3.347 1.00 98.19 82 ASN A C 1
ATOM 698 O O . ASN A 1 82 ? -7.234 -2.611 3.513 1.00 98.19 82 ASN A O 1
ATOM 702 N N . PHE A 1 83 ? -6.550 -4.306 2.231 1.00 98.06 83 PHE A N 1
ATOM 703 C CA . PHE A 1 83 ? -5.984 -3.436 1.191 1.00 98.06 83 PHE A CA 1
ATOM 704 C C . PHE A 1 83 ? -6.982 -2.403 0.664 1.00 98.06 83 PHE A C 1
ATOM 706 O O . PHE A 1 83 ? -6.618 -1.254 0.449 1.00 98.06 83 PHE A O 1
ATOM 713 N N . ILE A 1 84 ? -8.257 -2.765 0.492 1.00 97.19 84 ILE A N 1
ATOM 714 C CA . ILE A 1 84 ? -9.265 -1.827 -0.031 1.00 97.19 84 ILE A CA 1
ATOM 715 C C . ILE A 1 84 ? -9.537 -0.634 0.901 1.00 97.19 84 ILE A C 1
ATOM 717 O O . ILE A 1 84 ? -10.111 0.366 0.468 1.00 97.19 84 ILE A O 1
ATOM 721 N N . ASP A 1 85 ? -9.145 -0.717 2.173 1.00 96.12 85 ASP A N 1
ATOM 722 C CA . ASP A 1 85 ? -9.372 0.346 3.147 1.00 96.12 85 ASP A CA 1
ATOM 723 C C . ASP A 1 85 ? -8.420 1.531 2.964 1.00 96.12 85 ASP A C 1
ATOM 725 O O . ASP A 1 85 ? -8.733 2.620 3.448 1.00 96.12 85 ASP A O 1
ATOM 729 N N . ILE A 1 86 ? -7.342 1.382 2.179 1.00 95.69 86 ILE A N 1
ATOM 730 C CA . ILE A 1 86 ? -6.456 2.503 1.823 1.00 95.69 86 ILE A CA 1
ATOM 731 C C . ILE A 1 86 ? -7.219 3.629 1.117 1.00 95.69 86 ILE A C 1
ATOM 733 O O . ILE A 1 86 ? -6.951 4.805 1.338 1.00 95.69 86 ILE A O 1
ATOM 737 N N . TYR A 1 87 ? -8.242 3.283 0.329 1.00 94.88 87 TYR A N 1
ATOM 738 C CA . TYR A 1 87 ? -9.073 4.250 -0.395 1.00 94.88 87 TYR A CA 1
ATOM 739 C C . TYR A 1 87 ? -10.088 4.972 0.508 1.00 94.88 87 TYR A C 1
ATOM 741 O O . TYR A 1 87 ? -10.878 5.773 0.019 1.00 94.88 87 TYR A O 1
ATOM 749 N N . LYS A 1 88 ? -10.116 4.671 1.815 1.00 92.44 88 LYS A N 1
ATOM 750 C CA . LYS A 1 88 ? -11.009 5.295 2.809 1.00 92.44 88 LYS A CA 1
ATOM 751 C C . LYS A 1 88 ? -10.274 6.247 3.761 1.00 92.44 88 LYS A C 1
ATOM 753 O O . LYS A 1 88 ? -10.900 6.727 4.716 1.00 92.44 88 LYS A O 1
ATOM 758 N N . ILE A 1 89 ? -8.969 6.447 3.568 1.00 89.81 89 ILE A N 1
ATOM 759 C CA . ILE A 1 89 ? -8.122 7.286 4.425 1.00 89.81 89 ILE A CA 1
ATOM 760 C C . ILE A 1 89 ? -8.275 8.746 4.008 1.00 89.81 89 ILE A C 1
ATOM 762 O O . ILE A 1 89 ? -8.935 9.510 4.707 1.00 89.81 89 ILE A O 1
ATOM 766 N N . ASN A 1 90 ? -7.720 9.101 2.852 1.00 86.62 90 ASN A N 1
ATOM 767 C CA . ASN A 1 90 ? -7.884 10.380 2.175 1.00 86.62 90 ASN A CA 1
ATOM 768 C C . ASN A 1 90 ? -7.630 10.173 0.664 1.00 86.62 90 ASN A C 1
ATOM 770 O O . ASN A 1 90 ? -7.123 9.123 0.251 1.00 86.62 90 ASN A O 1
ATOM 774 N N . ASP A 1 91 ? -8.011 11.146 -0.164 1.00 85.06 91 ASP A N 1
ATOM 775 C CA . ASP A 1 91 ? -7.911 11.019 -1.625 1.00 85.06 91 ASP A CA 1
ATOM 776 C C . ASP A 1 91 ? -6.465 11.021 -2.136 1.00 85.06 91 ASP A C 1
ATOM 778 O O . ASP A 1 91 ? -6.217 10.520 -3.232 1.00 85.06 91 ASP A O 1
ATOM 782 N N . ASP A 1 92 ? -5.505 11.482 -1.337 1.00 86.38 92 ASP A N 1
ATOM 783 C CA . ASP A 1 92 ? -4.095 11.617 -1.719 1.00 86.38 92 ASP A CA 1
ATOM 784 C C . ASP A 1 92 ? -3.183 10.562 -1.071 1.00 86.38 92 ASP A C 1
ATOM 786 O O . ASP A 1 92 ? -1.966 10.608 -1.236 1.00 86.38 92 ASP A O 1
ATOM 790 N N . TYR A 1 93 ? -3.756 9.576 -0.371 1.00 92.25 93 TYR A N 1
ATOM 791 C CA . TYR A 1 93 ? -2.989 8.601 0.398 1.00 92.25 93 TYR A CA 1
ATOM 792 C C . TYR A 1 93 ? -2.099 7.768 -0.528 1.00 92.25 93 TYR A C 1
ATOM 794 O O . TYR A 1 93 ? -2.591 7.074 -1.429 1.00 92.25 93 TYR A O 1
ATOM 802 N N . ASP A 1 94 ? -0.789 7.815 -0.276 1.00 92.06 94 ASP A N 1
ATOM 803 C CA . ASP A 1 94 ? 0.221 7.086 -1.035 1.00 92.06 94 ASP A CA 1
ATOM 804 C C . ASP A 1 94 ? 0.827 5.949 -0.201 1.00 92.06 94 ASP A C 1
ATOM 806 O O . ASP A 1 94 ? 1.806 6.117 0.527 1.00 92.06 94 ASP A O 1
ATOM 810 N N . ILE A 1 95 ? 0.278 4.742 -0.357 1.00 95.81 95 ILE A N 1
ATOM 811 C CA . ILE A 1 95 ? 0.824 3.527 0.267 1.00 95.81 95 ILE A CA 1
ATOM 812 C C . ILE A 1 95 ? 2.298 3.288 -0.104 1.00 95.81 95 ILE A C 1
ATOM 814 O O . ILE A 1 95 ? 3.057 2.736 0.698 1.00 95.81 95 ILE A O 1
ATOM 818 N N . TRP A 1 96 ? 2.735 3.708 -1.300 1.00 95.81 96 TRP A N 1
ATOM 819 C CA . TRP A 1 96 ? 4.127 3.533 -1.704 1.00 95.81 96 TRP A CA 1
ATOM 820 C C . TRP A 1 96 ? 5.072 4.338 -0.820 1.00 95.81 96 TRP A C 1
ATOM 822 O O . TRP A 1 96 ? 6.159 3.850 -0.527 1.00 95.81 96 TRP A O 1
ATOM 832 N N . LEU A 1 97 ? 4.672 5.530 -0.369 1.00 91.56 97 LEU A N 1
ATOM 833 C CA . LEU A 1 97 ? 5.493 6.353 0.514 1.00 91.56 97 LEU A CA 1
ATOM 834 C C . LEU A 1 97 ? 5.847 5.593 1.799 1.00 91.56 97 LEU A C 1
ATOM 836 O O . LEU A 1 97 ? 7.022 5.495 2.149 1.00 91.56 97 LEU A O 1
ATOM 840 N N . HIS A 1 98 ? 4.860 4.977 2.451 1.00 93.94 98 HIS A N 1
ATOM 841 C CA . HIS A 1 98 ? 5.095 4.202 3.670 1.00 93.94 98 HIS A CA 1
ATOM 842 C C . HIS A 1 98 ? 5.913 2.931 3.416 1.00 93.94 98 HIS A C 1
ATOM 844 O O . HIS A 1 98 ? 6.849 2.634 4.158 1.00 93.94 98 HIS A O 1
ATOM 850 N N . VAL A 1 99 ? 5.621 2.196 2.336 1.00 96.44 99 VAL A N 1
ATOM 851 C CA . VAL A 1 99 ? 6.425 1.020 1.961 1.00 96.44 99 VAL A CA 1
ATOM 852 C C . VAL A 1 99 ? 7.871 1.426 1.669 1.00 96.44 99 VAL A C 1
ATOM 854 O O . VAL A 1 99 ? 8.797 0.746 2.099 1.00 96.44 99 VAL A O 1
ATOM 857 N N . ARG A 1 100 ? 8.094 2.563 1.006 1.00 93.75 100 ARG A N 1
ATOM 858 C CA . ARG A 1 100 ? 9.428 3.115 0.748 1.00 93.75 100 ARG A CA 1
ATOM 859 C C . ARG A 1 100 ? 10.159 3.450 2.045 1.00 93.75 100 ARG A C 1
ATOM 861 O O . ARG A 1 100 ? 11.315 3.066 2.183 1.00 93.75 100 ARG A O 1
ATOM 868 N N . ILE A 1 101 ? 9.505 4.111 3.002 1.00 90.50 101 ILE A N 1
ATOM 869 C CA . ILE A 1 101 ? 10.096 4.393 4.322 1.00 90.50 101 ILE A CA 1
ATOM 870 C C . ILE A 1 101 ? 10.479 3.083 5.021 1.00 90.50 101 ILE A C 1
ATOM 872 O O . ILE A 1 101 ? 11.586 2.974 5.549 1.00 90.50 101 ILE A O 1
ATOM 876 N N . LYS A 1 102 ? 9.625 2.054 4.951 1.00 94.12 102 LYS A N 1
ATOM 877 C CA . LYS A 1 102 ? 9.942 0.729 5.496 1.00 94.12 102 LYS A CA 1
ATOM 878 C C . LYS A 1 102 ? 11.178 0.109 4.835 1.00 94.12 102 LYS A C 1
ATOM 880 O O . LYS A 1 102 ? 12.056 -0.396 5.528 1.00 94.12 102 LYS A O 1
ATOM 885 N N . LEU A 1 103 ? 11.281 0.189 3.509 1.00 94.69 103 LEU A N 1
ATOM 886 C CA . LEU A 1 103 ? 12.435 -0.308 2.751 1.00 94.69 103 LEU A CA 1
ATOM 887 C C . LEU A 1 103 ? 13.728 0.438 3.113 1.00 94.69 103 LEU A C 1
ATOM 889 O O . LEU A 1 103 ? 14.776 -0.190 3.237 1.00 94.69 103 LEU A O 1
ATOM 893 N N . LEU A 1 104 ? 13.656 1.750 3.360 1.00 90.75 104 LEU A N 1
ATOM 894 C CA . LEU A 1 104 ? 14.797 2.560 3.803 1.00 90.75 104 LEU A CA 1
ATOM 895 C C . LEU A 1 104 ? 15.343 2.137 5.175 1.00 90.75 104 LEU A C 1
ATOM 897 O O . LEU A 1 104 ? 16.513 2.378 5.467 1.00 90.75 104 LEU A O 1
ATOM 901 N N . GLN A 1 105 ? 14.547 1.485 6.021 1.00 88.81 105 GLN A N 1
ATOM 902 C CA . GLN A 1 105 ? 15.033 0.938 7.294 1.00 88.81 105 GLN A CA 1
ATOM 903 C C . GLN A 1 105 ? 15.879 -0.334 7.094 1.00 88.81 105 GLN A C 1
ATOM 905 O O . GLN A 1 105 ? 16.660 -0.695 7.973 1.00 88.81 105 GLN A O 1
ATOM 910 N N . GLN A 1 106 ? 15.765 -1.001 5.941 1.00 91.44 106 GLN A N 1
ATOM 911 C CA . GLN A 1 106 ? 16.507 -2.214 5.602 1.00 91.44 106 GLN A CA 1
ATOM 912 C C . GLN A 1 106 ? 17.786 -1.865 4.831 1.00 91.44 106 GLN A C 1
ATOM 914 O O . GLN A 1 106 ? 17.723 -1.259 3.766 1.00 91.44 106 GLN A O 1
ATOM 919 N N . LEU A 1 107 ? 18.962 -2.247 5.333 1.00 88.31 107 LEU A N 1
ATOM 920 C CA . LEU A 1 107 ? 20.240 -1.964 4.652 1.00 88.31 107 LEU A CA 1
ATOM 921 C C . LEU A 1 107 ? 20.507 -2.903 3.470 1.00 88.31 107 LEU A C 1
ATOM 923 O O . LEU A 1 107 ? 21.161 -2.520 2.507 1.00 88.31 107 LEU A O 1
ATOM 927 N N . ASP A 1 108 ? 19.992 -4.124 3.548 1.00 94.19 108 ASP A N 1
ATOM 928 C CA . ASP A 1 108 ? 20.216 -5.173 2.561 1.00 94.19 108 ASP A CA 1
ATOM 929 C C . ASP A 1 108 ? 19.215 -5.063 1.396 1.00 94.19 108 ASP A C 1
ATOM 931 O O . ASP A 1 108 ? 18.003 -5.224 1.576 1.00 94.19 108 ASP A O 1
ATOM 935 N N . PHE A 1 109 ? 19.719 -4.795 0.188 1.00 94.44 109 PHE A N 1
ATOM 936 C CA . PHE A 1 109 ? 18.893 -4.668 -1.016 1.00 94.44 109 PHE A CA 1
ATOM 937 C C . PHE A 1 109 ? 18.194 -5.969 -1.423 1.00 94.44 109 PHE A C 1
ATOM 939 O O . PHE A 1 109 ? 17.121 -5.906 -2.024 1.00 94.44 109 PHE A O 1
ATOM 946 N N . ASP A 1 110 ? 18.747 -7.136 -1.094 1.00 96.56 110 ASP A N 1
ATOM 947 C CA . ASP A 1 110 ? 18.086 -8.407 -1.387 1.00 96.56 110 ASP A CA 1
ATOM 948 C C . ASP A 1 110 ? 16.889 -8.618 -0.464 1.00 96.56 110 ASP A C 1
ATOM 950 O O . ASP A 1 110 ? 15.810 -8.976 -0.937 1.00 96.56 110 ASP A O 1
ATOM 954 N N . LYS A 1 111 ? 17.007 -8.245 0.816 1.00 97.56 111 LYS A N 1
ATOM 955 C CA . LYS A 1 111 ? 15.857 -8.226 1.737 1.00 97.56 111 LYS A CA 1
ATOM 956 C C . LYS A 1 111 ? 14.781 -7.229 1.308 1.00 97.56 111 LYS A C 1
ATOM 958 O O . LYS A 1 111 ? 13.597 -7.543 1.382 1.00 97.56 111 LYS A O 1
ATOM 963 N N . ARG A 1 112 ? 15.166 -6.049 0.802 1.00 96.75 112 ARG A N 1
ATOM 964 C CA . ARG A 1 112 ? 14.209 -5.087 0.217 1.00 96.75 112 ARG A CA 1
ATOM 965 C C . ARG A 1 112 ? 13.428 -5.709 -0.940 1.00 96.75 112 ARG A C 1
ATOM 967 O O . ARG A 1 112 ? 12.204 -5.585 -1.008 1.00 96.75 112 ARG A O 1
ATOM 974 N N . ASN A 1 113 ? 14.135 -6.375 -1.850 1.00 97.44 113 ASN A N 1
ATOM 975 C CA . ASN A 1 113 ? 13.531 -7.026 -3.006 1.00 97.44 113 ASN A CA 1
ATOM 976 C C . ASN A 1 113 ? 12.625 -8.200 -2.604 1.00 97.44 113 ASN A C 1
ATOM 978 O O . ASN A 1 113 ? 11.537 -8.333 -3.169 1.00 97.44 113 ASN A O 1
ATOM 982 N N . ASP A 1 114 ? 13.020 -9.003 -1.612 1.00 98.25 114 ASP A N 1
ATOM 983 C CA . ASP A 1 114 ? 12.175 -10.070 -1.067 1.00 98.25 114 ASP A CA 1
ATOM 984 C C . ASP A 1 114 ? 10.880 -9.507 -0.465 1.00 98.25 114 ASP A C 1
ATOM 986 O O . ASP A 1 114 ? 9.784 -9.952 -0.815 1.00 98.25 114 ASP A O 1
ATOM 990 N N . PHE A 1 115 ? 10.969 -8.441 0.338 1.00 98.50 115 PHE A N 1
ATOM 991 C CA . PHE A 1 115 ? 9.785 -7.796 0.904 1.00 98.50 115 PHE A CA 1
ATOM 992 C C . PHE A 1 115 ? 8.836 -7.266 -0.187 1.00 98.50 115 PHE A C 1
ATOM 994 O O . PHE A 1 115 ? 7.635 -7.557 -0.166 1.00 98.50 115 PHE A O 1
ATOM 1001 N N . LYS A 1 116 ? 9.357 -6.578 -1.215 1.00 98.38 116 LYS A N 1
ATOM 1002 C CA . LYS A 1 116 ? 8.559 -6.148 -2.383 1.00 98.38 116 LYS A CA 1
ATOM 1003 C C . LYS A 1 116 ? 7.888 -7.330 -3.092 1.00 98.38 116 LYS A C 1
ATOM 1005 O O . LYS A 1 116 ? 6.718 -7.240 -3.481 1.00 98.38 116 LYS A O 1
ATOM 1010 N N . LEU A 1 117 ? 8.600 -8.447 -3.258 1.00 98.19 117 LEU A N 1
ATOM 1011 C CA . LEU A 1 117 ? 8.071 -9.662 -3.877 1.00 98.19 117 LEU A CA 1
ATOM 1012 C C . LEU A 1 117 ? 6.948 -10.288 -3.038 1.00 98.19 117 LEU A C 1
ATOM 1014 O O . LEU A 1 117 ? 5.919 -10.680 -3.596 1.00 98.19 117 LEU A O 1
ATOM 1018 N N . ARG A 1 118 ? 7.101 -10.338 -1.710 1.00 98.69 118 ARG A N 1
ATOM 1019 C CA . ARG A 1 118 ? 6.057 -10.792 -0.777 1.00 98.69 118 ARG A CA 1
ATOM 1020 C C . ARG A 1 118 ? 4.800 -9.925 -0.874 1.00 98.69 118 ARG A C 1
ATOM 1022 O O . ARG A 1 118 ? 3.699 -10.477 -0.949 1.00 98.69 118 ARG A O 1
ATOM 1029 N N . ILE A 1 119 ? 4.940 -8.598 -0.974 1.00 98.69 119 ILE A N 1
ATOM 1030 C CA . ILE A 1 119 ? 3.795 -7.695 -1.189 1.00 98.69 119 ILE A CA 1
ATOM 1031 C C . ILE A 1 119 ? 3.115 -8.003 -2.529 1.00 98.69 119 ILE A C 1
ATOM 1033 O O . ILE A 1 119 ? 1.897 -8.168 -2.582 1.00 98.69 119 ILE A O 1
ATOM 1037 N N . ARG A 1 120 ? 3.884 -8.144 -3.617 1.00 98.38 120 ARG A N 1
ATOM 1038 C CA . ARG A 1 120 ? 3.332 -8.474 -4.944 1.00 98.38 120 ARG A CA 1
ATOM 1039 C C . ARG A 1 120 ? 2.544 -9.780 -4.950 1.00 98.38 120 ARG A C 1
ATOM 1041 O O . ARG A 1 120 ? 1.471 -9.824 -5.544 1.00 98.38 120 ARG A O 1
ATOM 1048 N N . ARG A 1 121 ? 3.077 -10.834 -4.325 1.00 98.44 121 ARG A N 1
ATOM 1049 C CA . ARG A 1 121 ? 2.389 -12.129 -4.189 1.00 98.44 121 ARG A CA 1
ATOM 1050 C C . ARG A 1 121 ? 1.088 -11.964 -3.408 1.00 98.44 121 ARG A C 1
ATOM 1052 O O . ARG A 1 121 ? 0.038 -12.368 -3.883 1.00 98.44 121 ARG A O 1
ATOM 1059 N N . THR A 1 122 ? 1.143 -11.239 -2.293 1.00 98.69 122 THR A N 1
ATOM 1060 C CA . THR A 1 122 ? -0.046 -10.927 -1.488 1.00 98.69 122 THR A CA 1
ATOM 1061 C C . THR A 1 122 ? -1.126 -10.211 -2.303 1.00 98.69 122 THR A C 1
ATOM 1063 O O . THR A 1 122 ? -2.288 -10.586 -2.215 1.00 98.69 122 THR A O 1
ATOM 1066 N N . LEU A 1 123 ? -0.767 -9.227 -3.137 1.00 98.56 123 LEU A N 1
ATOM 1067 C CA . LEU A 1 123 ? -1.723 -8.542 -4.019 1.00 98.56 123 LEU A CA 1
ATOM 1068 C C . LEU A 1 123 ? -2.295 -9.464 -5.108 1.00 98.56 123 LEU A C 1
ATOM 1070 O O . LEU A 1 123 ? -3.486 -9.382 -5.402 1.00 98.56 123 LEU A O 1
ATOM 1074 N N . LYS A 1 124 ? -1.474 -10.348 -5.691 1.00 98.19 124 LYS A N 1
ATOM 1075 C CA . LYS A 1 124 ? -1.919 -11.346 -6.683 1.00 98.19 124 LYS A CA 1
ATOM 1076 C C . LYS A 1 124 ? -2.958 -12.318 -6.114 1.00 98.19 124 LYS A C 1
ATOM 1078 O O . LYS A 1 124 ? -3.836 -12.744 -6.859 1.00 98.19 124 LYS A O 1
ATOM 1083 N N . ASP A 1 125 ? -2.885 -12.606 -4.816 1.00 98.12 125 ASP A N 1
ATOM 1084 C CA . ASP A 1 125 ? -3.777 -13.541 -4.119 1.00 98.12 125 ASP A CA 1
ATOM 1085 C C . ASP A 1 125 ? -4.918 -12.834 -3.353 1.00 98.12 125 ASP A C 1
ATOM 1087 O O . ASP A 1 125 ? -5.738 -13.479 -2.694 1.00 98.12 125 ASP A O 1
ATOM 1091 N N . ASN A 1 126 ? -4.995 -11.500 -3.420 1.00 98.25 126 ASN A N 1
ATOM 1092 C CA . ASN A 1 126 ? -5.959 -10.712 -2.656 1.00 98.25 126 ASN A CA 1
ATOM 1093 C C . ASN A 1 126 ? -7.351 -10.708 -3.321 1.00 98.25 126 ASN A C 1
ATOM 1095 O O . ASN A 1 126 ? -7.572 -10.082 -4.356 1.00 98.25 126 ASN A O 1
ATOM 1099 N N . ASN A 1 127 ? -8.328 -11.352 -2.678 1.00 98.25 127 ASN A N 1
ATOM 1100 C CA . ASN A 1 127 ? -9.695 -11.492 -3.199 1.00 98.25 127 ASN A CA 1
ATOM 1101 C C . ASN A 1 127 ? -10.665 -10.378 -2.767 1.00 98.25 127 ASN A C 1
ATOM 1103 O O . ASN A 1 127 ? -11.875 -10.495 -2.971 1.00 98.25 127 ASN A O 1
ATOM 1107 N N . GLN A 1 128 ? -10.176 -9.295 -2.164 1.00 98.12 128 GLN A N 1
ATOM 1108 C CA . GLN A 1 128 ? -11.028 -8.173 -1.783 1.00 98.12 128 GLN A CA 1
ATOM 1109 C C . GLN A 1 128 ? -11.590 -7.485 -3.031 1.00 98.12 128 GLN A C 1
ATOM 1111 O O . GLN A 1 128 ? -10.880 -7.260 -4.011 1.00 98.12 128 GLN A O 1
ATOM 1116 N N . THR A 1 129 ? -12.880 -7.146 -2.996 1.00 98.12 129 THR A N 1
ATOM 1117 C CA . THR A 1 129 ? -13.571 -6.472 -4.105 1.00 98.12 129 THR A CA 1
ATOM 1118 C C . THR A 1 129 ? -13.119 -5.017 -4.208 1.00 98.12 129 THR A C 1
ATOM 1120 O O . THR A 1 129 ? -13.345 -4.230 -3.292 1.00 98.12 129 THR A O 1
ATOM 1123 N N . LEU A 1 130 ? -12.497 -4.669 -5.332 1.00 97.44 130 LEU A N 1
ATOM 1124 C CA . LEU A 1 130 ? -12.002 -3.331 -5.642 1.00 97.44 130 LEU A CA 1
ATOM 1125 C C . LEU A 1 130 ? -13.043 -2.490 -6.390 1.00 97.44 130 LEU A C 1
ATOM 1127 O O . LEU A 1 130 ? -13.179 -1.299 -6.106 1.00 97.44 130 LEU A O 1
ATOM 1131 N N . THR A 1 131 ? -13.768 -3.113 -7.324 1.00 97.00 131 THR A N 1
ATOM 1132 C CA . THR A 1 131 ? -14.753 -2.442 -8.182 1.00 97.00 131 THR A CA 1
ATOM 1133 C C . THR A 1 131 ? -16.156 -3.006 -8.010 1.00 97.00 131 THR A C 1
ATOM 1135 O O . THR A 1 131 ? -16.351 -4.207 -7.805 1.00 97.00 131 THR A O 1
ATOM 1138 N N . ALA A 1 132 ? -17.160 -2.134 -8.103 1.00 91.75 132 ALA A N 1
ATOM 1139 C CA . ALA A 1 132 ? -18.566 -2.533 -8.024 1.00 91.75 132 ALA A CA 1
ATOM 1140 C C . ALA A 1 132 ? -19.080 -3.077 -9.372 1.00 91.75 132 ALA A C 1
ATOM 1142 O O . ALA A 1 132 ? -19.898 -4.005 -9.412 1.00 91.75 132 ALA A O 1
ATOM 1143 N N . GLY A 1 133 ? -18.579 -2.509 -10.474 1.00 86.25 133 GLY A N 1
ATOM 1144 C CA . GLY A 1 133 ? -18.939 -2.858 -11.848 1.00 86.25 133 GLY A CA 1
ATOM 1145 C C . GLY A 1 133 ? -17.920 -3.757 -12.555 1.00 86.25 133 GLY A C 1
ATOM 1146 O O . GLY A 1 133 ? -16.813 -3.986 -12.071 1.00 86.25 133 GLY A O 1
ATOM 1147 N N . GLY A 1 134 ? -18.303 -4.242 -13.740 1.00 87.38 134 GLY A N 1
ATOM 1148 C CA . GLY A 1 134 ? -17.441 -5.044 -14.613 1.00 87.38 134 GLY A CA 1
ATOM 1149 C C . GLY A 1 134 ? -17.425 -6.545 -14.297 1.00 87.38 134 GLY A C 1
ATOM 1150 O O . GLY A 1 134 ? -18.035 -7.019 -13.336 1.00 87.38 134 GLY A O 1
ATOM 1151 N N . LYS A 1 135 ? -16.745 -7.308 -15.163 1.00 92.69 135 LYS A N 1
ATOM 1152 C CA . LYS A 1 135 ? -16.524 -8.757 -14.983 1.00 92.69 135 LYS A CA 1
ATOM 1153 C C . LYS A 1 135 ? -15.409 -9.052 -13.978 1.00 92.69 135 LYS A C 1
ATOM 1155 O O . LYS A 1 135 ? -15.479 -10.049 -13.273 1.00 92.69 135 LYS A O 1
ATOM 1160 N N . ILE A 1 136 ? -14.406 -8.184 -13.946 1.00 95.81 136 ILE A N 1
ATOM 1161 C CA . ILE A 1 136 ? -13.218 -8.247 -13.094 1.00 95.81 136 ILE A CA 1
ATOM 1162 C C . ILE A 1 136 ? -13.479 -7.336 -11.908 1.00 95.81 136 ILE A C 1
ATOM 1164 O O . ILE A 1 136 ? -13.810 -6.167 -12.114 1.00 95.81 136 ILE A O 1
ATOM 1168 N N . LYS A 1 137 ? -13.384 -7.880 -10.692 1.00 96.81 137 LYS A N 1
ATOM 1169 C CA . LYS A 1 137 ? -13.841 -7.166 -9.495 1.00 96.81 137 LYS A CA 1
ATOM 1170 C C . LYS A 1 137 ? -12.827 -7.133 -8.371 1.00 96.81 137 LYS A C 1
ATOM 1172 O O . LYS A 1 137 ? -12.782 -6.132 -7.658 1.00 96.81 137 LYS A O 1
ATOM 1177 N N . SER A 1 138 ? -12.048 -8.192 -8.168 1.00 98.38 138 SER A N 1
ATOM 1178 C CA . SER A 1 138 ? -11.103 -8.240 -7.053 1.00 98.38 138 SER A CA 1
ATOM 1179 C C . SER A 1 138 ? -9.767 -7.573 -7.380 1.00 98.38 138 SER A C 1
ATOM 1181 O O . SER A 1 138 ? -9.428 -7.340 -8.543 1.00 98.38 138 SER A O 1
ATOM 1183 N N . VAL A 1 139 ? -8.980 -7.292 -6.338 1.00 98.50 139 VAL A N 1
ATOM 1184 C CA . VAL A 1 139 ? -7.571 -6.891 -6.477 1.00 98.50 139 VAL A CA 1
ATOM 1185 C C . VAL A 1 139 ? -6.803 -7.932 -7.302 1.00 98.50 139 VAL A C 1
ATOM 1187 O O . VAL A 1 139 ? -6.160 -7.568 -8.288 1.00 98.50 139 VAL A O 1
ATOM 1190 N N . SER A 1 140 ? -6.931 -9.218 -6.961 1.00 98.50 140 SER A N 1
ATOM 1191 C CA . SER A 1 140 ? -6.293 -10.334 -7.666 1.00 98.50 140 SER A CA 1
ATOM 1192 C C . SER A 1 140 ? -6.664 -10.380 -9.148 1.00 98.50 140 SER A C 1
ATOM 1194 O O . SER A 1 140 ? -5.774 -10.483 -9.995 1.00 98.50 140 SER A O 1
ATOM 1196 N N . ASP A 1 141 ? -7.947 -10.232 -9.497 1.00 98.31 141 ASP A N 1
ATOM 1197 C CA . ASP A 1 141 ? -8.401 -10.255 -10.888 1.00 98.31 141 ASP A CA 1
ATOM 1198 C C . ASP A 1 141 ? -7.752 -9.121 -11.695 1.00 98.31 141 ASP A C 1
ATOM 1200 O O . ASP A 1 141 ? -7.259 -9.354 -12.801 1.00 98.31 141 ASP A O 1
ATOM 1204 N N . TRP A 1 142 ? -7.712 -7.901 -11.141 1.00 98.31 142 TRP A N 1
ATOM 1205 C CA . TRP A 1 142 ? -7.113 -6.735 -11.800 1.00 98.31 142 TRP A CA 1
ATOM 1206 C C . TRP A 1 142 ? -5.601 -6.874 -11.975 1.00 98.31 142 TRP A C 1
ATOM 1208 O O . TRP A 1 142 ? -5.088 -6.580 -13.058 1.00 98.31 142 TRP A O 1
ATOM 1218 N N . ILE A 1 143 ? -4.886 -7.362 -10.955 1.00 98.44 143 ILE A N 1
ATOM 1219 C CA . ILE A 1 143 ? -3.445 -7.632 -11.060 1.00 98.44 143 ILE A CA 1
ATOM 1220 C C . ILE A 1 143 ? -3.170 -8.698 -12.127 1.00 98.44 143 ILE A C 1
ATOM 1222 O O . ILE A 1 143 ? -2.278 -8.520 -12.958 1.00 98.44 143 ILE A O 1
ATOM 1226 N N . ASN A 1 144 ? -3.943 -9.786 -12.147 1.00 98.06 144 ASN A N 1
ATOM 1227 C CA . ASN A 1 144 ? -3.753 -10.888 -13.090 1.00 98.06 144 ASN A CA 1
ATOM 1228 C C . ASN A 1 144 ? -4.152 -10.513 -14.524 1.00 98.06 144 ASN A C 1
ATOM 1230 O O . ASN A 1 144 ? -3.513 -10.942 -15.484 1.00 98.06 144 ASN A O 1
ATOM 1234 N N . GLU A 1 145 ? -5.198 -9.709 -14.704 1.00 98.06 145 GLU A N 1
ATOM 1235 C CA . GLU A 1 145 ? -5.560 -9.125 -15.998 1.00 98.06 145 GLU A CA 1
ATOM 1236 C C . GLU A 1 145 ? -4.449 -8.227 -16.531 1.00 98.06 145 GLU A C 1
ATOM 1238 O O . GLU A 1 145 ? -4.037 -8.358 -17.685 1.00 98.06 145 GLU A O 1
ATOM 1243 N N . TYR A 1 146 ? -3.924 -7.350 -15.684 1.00 98.19 146 TYR A N 1
ATOM 1244 C CA . TYR A 1 146 ? -2.838 -6.467 -16.058 1.00 98.19 146 TYR A CA 1
ATOM 1245 C C . TYR A 1 146 ? -1.558 -7.247 -16.399 1.00 98.19 146 TYR A C 1
ATOM 1247 O O . TYR A 1 146 ? -0.987 -7.045 -17.470 1.00 98.19 146 TYR A O 1
ATOM 1255 N N . ALA A 1 147 ? -1.157 -8.216 -15.570 1.00 97.00 147 ALA A N 1
ATOM 1256 C CA . ALA A 1 147 ? 0.013 -9.058 -15.822 1.00 97.00 147 ALA A CA 1
ATOM 1257 C C . ALA A 1 147 ? -0.098 -9.861 -17.133 1.00 97.00 147 ALA A C 1
ATOM 1259 O O . ALA A 1 147 ? 0.888 -9.965 -17.858 1.00 97.00 147 ALA A O 1
ATOM 1260 N N . ARG A 1 148 ? -1.291 -10.368 -17.485 1.00 97.19 148 ARG A N 1
ATOM 1261 C CA . ARG A 1 148 ? -1.526 -11.080 -18.756 1.00 97.19 148 ARG A CA 1
ATOM 1262 C C . ARG A 1 148 ? -1.393 -10.185 -19.989 1.00 97.19 148 ARG A C 1
ATOM 1264 O O . ARG A 1 148 ? -0.907 -10.647 -21.014 1.00 97.19 148 ARG A O 1
ATOM 1271 N N . ASN A 1 149 ? -1.836 -8.931 -19.903 1.00 97.00 149 ASN A N 1
ATOM 1272 C CA . ASN A 1 149 ? -1.825 -8.006 -21.041 1.00 97.00 149 ASN A CA 1
ATOM 1273 C C . ASN A 1 149 ? -0.493 -7.251 -21.188 1.00 97.00 149 ASN A C 1
ATOM 1275 O O . ASN A 1 149 ? -0.108 -6.888 -22.296 1.00 97.00 149 ASN A O 1
ATOM 1279 N N . VAL A 1 150 ? 0.190 -6.981 -20.074 1.00 96.12 150 VAL A N 1
ATOM 1280 C CA . VAL A 1 150 ? 1.351 -6.080 -20.025 1.00 96.12 150 VAL A CA 1
ATOM 1281 C C . VAL A 1 150 ? 2.658 -6.822 -19.741 1.00 96.12 150 VAL A C 1
ATOM 1283 O O . VAL A 1 150 ? 3.709 -6.418 -20.243 1.00 96.12 150 VAL A O 1
ATOM 1286 N N . GLY A 1 151 ? 2.594 -7.929 -18.999 1.00 93.38 151 GLY A N 1
ATOM 1287 C CA . GLY A 1 151 ? 3.735 -8.750 -18.603 1.00 93.38 151 GLY A CA 1
ATOM 1288 C C . GLY A 1 151 ? 4.077 -8.663 -17.110 1.00 93.38 151 GLY A C 1
ATOM 1289 O O . GLY A 1 151 ? 3.629 -7.780 -16.368 1.00 93.38 151 GLY A O 1
ATOM 1290 N N . GLU A 1 152 ? 4.903 -9.608 -16.655 1.00 91.00 152 GLU A N 1
ATOM 1291 C CA . GLU A 1 152 ? 5.365 -9.670 -15.260 1.00 91.00 152 GLU A CA 1
ATOM 1292 C C . GLU A 1 152 ? 6.608 -8.817 -14.987 1.00 91.00 152 GLU A C 1
ATOM 1294 O O . GLU A 1 152 ? 6.835 -8.418 -13.843 1.00 91.00 152 GLU A O 1
ATOM 1299 N N . SER A 1 153 ? 7.382 -8.500 -16.026 1.00 90.88 153 SER A N 1
ATOM 1300 C CA . SER A 1 153 ? 8.538 -7.612 -15.938 1.00 90.88 153 SER A CA 1
ATOM 1301 C C . SER A 1 153 ? 8.121 -6.145 -15.787 1.00 90.88 153 SER A C 1
ATOM 1303 O O . SER A 1 153 ? 6.943 -5.786 -15.913 1.00 90.88 153 SER A O 1
ATOM 1305 N N . MET A 1 154 ? 9.096 -5.296 -15.458 1.00 88.88 154 MET A N 1
ATOM 1306 C CA . MET A 1 154 ? 8.926 -3.845 -15.458 1.00 88.88 154 MET A CA 1
ATOM 1307 C C . MET A 1 154 ? 8.583 -3.367 -16.871 1.00 88.88 154 MET A C 1
ATOM 1309 O O . MET A 1 154 ? 9.215 -3.781 -17.846 1.00 88.88 154 MET A O 1
ATOM 1313 N N . VAL A 1 155 ? 7.602 -2.472 -16.982 1.00 91.69 155 VAL A N 1
ATOM 1314 C CA . VAL A 1 155 ? 7.188 -1.910 -18.271 1.00 91.69 155 VAL A CA 1
ATOM 1315 C C . VAL A 1 155 ? 7.239 -0.388 -18.288 1.00 91.69 155 VAL A C 1
ATOM 1317 O O . VAL A 1 155 ? 7.161 0.282 -17.260 1.00 91.69 155 VAL A O 1
ATOM 1320 N N . SER A 1 156 ? 7.347 0.178 -19.489 1.00 90.69 156 SER A N 1
ATOM 1321 C CA . SER A 1 156 ? 7.299 1.625 -19.678 1.00 90.69 156 SER A CA 1
ATOM 1322 C C . SER A 1 156 ? 5.905 2.185 -19.382 1.00 90.69 156 SER A C 1
ATOM 1324 O O . SER A 1 156 ? 4.891 1.522 -19.611 1.00 90.69 156 SER A O 1
ATOM 1326 N N . LYS A 1 157 ? 5.842 3.458 -18.965 1.00 91.12 157 LYS A N 1
ATOM 1327 C CA . LYS A 1 157 ? 4.574 4.186 -18.760 1.00 91.12 157 LYS A CA 1
ATOM 1328 C C . LYS A 1 157 ? 3.667 4.142 -19.996 1.00 91.12 157 LYS A C 1
ATOM 1330 O O . LYS A 1 157 ? 2.453 4.061 -19.851 1.00 91.12 157 LYS A O 1
ATOM 1335 N N . LEU A 1 158 ? 4.243 4.134 -21.202 1.00 93.81 158 LEU A N 1
ATOM 1336 C CA . LEU A 1 158 ? 3.484 4.030 -22.451 1.00 93.81 158 LEU A CA 1
ATOM 1337 C C . LEU A 1 158 ? 2.686 2.720 -22.529 1.00 93.81 158 LEU A C 1
ATOM 1339 O O . LEU A 1 158 ? 1.492 2.763 -22.807 1.00 93.81 158 LEU A O 1
ATOM 1343 N N . LYS A 1 159 ? 3.297 1.573 -22.197 1.00 95.00 159 LYS A N 1
ATOM 1344 C CA . LYS A 1 159 ? 2.585 0.283 -22.167 1.00 95.00 159 LYS A CA 1
ATOM 1345 C C . LYS A 1 159 ? 1.461 0.264 -21.127 1.00 95.00 159 LYS A C 1
ATOM 1347 O O . LYS A 1 159 ? 0.407 -0.310 -21.382 1.00 95.00 159 LYS A O 1
ATOM 1352 N N . GLN A 1 160 ? 1.657 0.919 -19.981 1.00 95.88 160 GLN A N 1
ATOM 1353 C CA . GLN A 1 160 ? 0.604 1.052 -18.966 1.00 95.88 160 GLN A CA 1
ATOM 1354 C C . GLN A 1 160 ? -0.573 1.887 -19.489 1.00 95.88 160 GLN A C 1
ATOM 1356 O O . GLN A 1 160 ? -1.730 1.504 -19.333 1.00 95.88 160 GLN A O 1
ATOM 1361 N N . LEU A 1 161 ? -0.291 3.010 -20.158 1.00 96.19 161 LEU A N 1
ATOM 1362 C CA . LEU A 1 161 ? -1.317 3.846 -20.788 1.00 96.19 161 LEU A CA 1
ATOM 1363 C C . LEU A 1 161 ? -2.077 3.087 -21.877 1.00 96.19 161 LEU A C 1
ATOM 1365 O O . LEU A 1 161 ? -3.303 3.170 -21.930 1.00 96.19 161 LEU A O 1
ATOM 1369 N N . GLU A 1 162 ? -1.374 2.309 -22.700 1.00 97.00 162 GLU A N 1
ATOM 1370 C CA . GLU A 1 162 ? -2.007 1.447 -23.695 1.00 97.00 162 GLU A CA 1
ATOM 1371 C C . GLU A 1 162 ? -2.950 0.427 -23.056 1.00 97.00 162 GLU A C 1
ATOM 1373 O O . GLU A 1 162 ? -4.051 0.227 -23.568 1.00 97.00 162 GLU A O 1
ATOM 1378 N N . PHE A 1 163 ? -2.563 -0.180 -21.928 1.00 97.75 163 PHE A N 1
ATOM 1379 C CA . PHE A 1 163 ? -3.450 -1.067 -21.176 1.00 97.75 163 PHE A CA 1
ATOM 1380 C C . PHE A 1 163 ? -4.728 -0.341 -20.759 1.00 97.75 163 PHE A C 1
ATOM 1382 O O . PHE A 1 163 ? -5.821 -0.818 -21.057 1.00 97.75 163 PHE A O 1
ATOM 1389 N N . PHE A 1 164 ? -4.611 0.835 -20.138 1.00 97.56 164 PHE A N 1
ATOM 1390 C CA . PHE A 1 164 ? -5.786 1.596 -19.717 1.00 97.56 164 PHE A CA 1
ATOM 1391 C C . PHE A 1 164 ? -6.680 1.976 -20.897 1.00 97.56 164 PHE A C 1
ATOM 1393 O O . PHE A 1 164 ? -7.895 1.906 -20.769 1.00 97.56 164 PHE A O 1
ATOM 1400 N N . GLN A 1 165 ? -6.114 2.336 -22.050 1.00 97.31 165 GLN A N 1
ATOM 1401 C CA . GLN A 1 165 ? -6.882 2.714 -23.240 1.00 97.31 165 GLN A CA 1
ATOM 1402 C C . GLN A 1 165 ? -7.570 1.521 -23.918 1.00 97.31 165 GLN A C 1
ATOM 1404 O O . GLN A 1 165 ? -8.713 1.644 -24.353 1.00 97.31 165 GLN A O 1
ATOM 1409 N N . LYS A 1 166 ? -6.887 0.375 -24.021 1.00 97.38 166 LYS A N 1
ATOM 1410 C CA . LYS A 1 166 ? -7.344 -0.780 -24.812 1.00 97.38 166 LYS A CA 1
ATOM 1411 C C . LYS A 1 166 ? -8.134 -1.807 -23.998 1.00 97.38 166 LYS A C 1
ATOM 1413 O O . LYS A 1 166 ? -8.908 -2.566 -24.578 1.00 97.38 166 LYS A O 1
ATOM 1418 N N . ASN A 1 167 ? -7.952 -1.874 -22.677 1.00 97.38 167 ASN A N 1
ATOM 1419 C CA . ASN A 1 167 ? -8.591 -2.904 -21.863 1.00 97.38 167 ASN A CA 1
ATOM 1420 C C . ASN A 1 167 ? -10.102 -2.659 -21.727 1.00 97.38 167 ASN A C 1
ATOM 1422 O O . ASN A 1 167 ? -10.545 -1.708 -21.082 1.00 97.38 167 ASN A O 1
ATOM 1426 N N . HIS A 1 168 ? -10.904 -3.557 -22.302 1.00 96.06 168 HIS A N 1
ATOM 1427 C CA . HIS A 1 168 ? -12.360 -3.422 -22.328 1.00 96.06 168 HIS A CA 1
ATOM 1428 C C . HIS A 1 168 ? -12.988 -3.381 -20.925 1.00 96.06 168 HIS A C 1
ATOM 1430 O O . HIS A 1 168 ? -13.867 -2.558 -20.681 1.00 96.06 168 HIS A O 1
ATOM 1436 N N . ASN A 1 169 ? -12.509 -4.204 -19.981 1.00 96.31 169 ASN A N 1
ATOM 1437 C CA . ASN A 1 169 ? -13.034 -4.206 -18.611 1.00 96.31 169 ASN A CA 1
ATOM 1438 C C . ASN A 1 169 ? -12.787 -2.859 -17.923 1.00 96.31 169 ASN A C 1
ATOM 1440 O O . ASN A 1 169 ? -13.683 -2.340 -17.263 1.00 96.31 169 ASN A O 1
ATOM 1444 N N . PHE A 1 170 ? -11.601 -2.272 -18.118 1.00 97.31 170 PHE A N 1
ATOM 1445 C CA . PHE A 1 170 ? -11.261 -0.959 -17.569 1.00 97.31 170 PHE A CA 1
ATOM 1446 C C . PHE A 1 170 ? -12.118 0.156 -18.173 1.00 97.31 170 PHE A C 1
ATOM 1448 O O . PHE A 1 170 ? -12.516 1.079 -17.473 1.00 97.31 170 PHE A O 1
ATOM 1455 N N . GLN A 1 171 ? -12.446 0.077 -19.463 1.00 96.38 171 GLN A N 1
ATOM 1456 C CA . GLN A 1 171 ? -13.263 1.097 -20.124 1.00 96.38 171 GLN A CA 1
ATOM 1457 C C . GLN A 1 171 ? -14.718 1.128 -19.626 1.00 96.38 171 GLN A C 1
ATOM 1459 O O . GLN A 1 171 ? -15.311 2.207 -19.589 1.00 96.38 171 GLN A O 1
ATOM 1464 N N . MET A 1 172 ? -15.268 -0.017 -19.204 1.00 95.75 172 MET A N 1
ATOM 1465 C CA . MET A 1 172 ? -16.682 -0.178 -18.826 1.00 95.75 172 MET A CA 1
ATOM 1466 C C . MET A 1 172 ? -17.041 0.210 -17.384 1.00 95.75 172 MET A C 1
ATOM 1468 O O . MET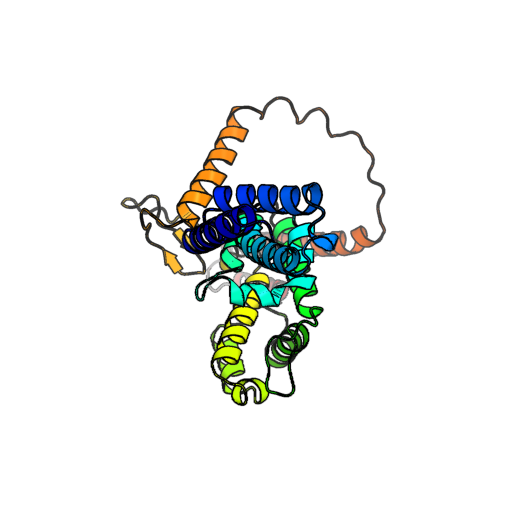 A 1 172 ? -18.224 0.234 -17.045 1.00 95.75 172 MET A O 1
ATOM 1472 N N . ILE A 1 173 ? -16.059 0.463 -16.525 1.00 96.88 173 ILE A N 1
ATOM 1473 C CA . ILE A 1 173 ? -16.279 0.855 -15.124 1.00 96.88 173 ILE A CA 1
ATOM 1474 C C . ILE A 1 173 ? -16.323 2.382 -14.966 1.00 96.88 173 ILE A C 1
ATOM 1476 O O . ILE A 1 173 ? -15.893 3.130 -15.853 1.00 96.88 173 ILE A O 1
ATOM 1480 N N . ASP A 1 174 ? -16.855 2.849 -13.838 1.00 97.06 174 ASP A N 1
ATOM 1481 C CA . ASP A 1 174 ? -16.945 4.274 -13.526 1.00 97.06 174 ASP A CA 1
ATOM 1482 C C . ASP A 1 174 ? -15.578 4.896 -13.196 1.00 97.06 174 ASP A C 1
ATOM 1484 O O . ASP A 1 174 ? -14.585 4.208 -12.954 1.00 97.06 174 ASP A O 1
ATOM 1488 N N . GLU A 1 175 ? -15.520 6.229 -13.201 1.00 96.38 175 GLU A N 1
ATOM 1489 C CA . GLU A 1 175 ? -14.260 6.952 -13.029 1.00 96.38 175 GLU A CA 1
ATOM 1490 C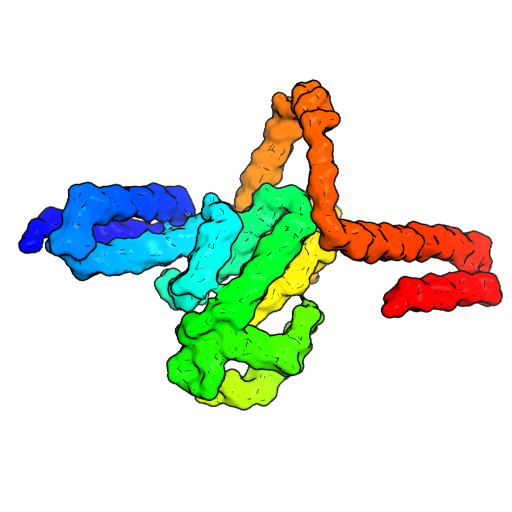 C . GLU A 1 175 ? -13.645 6.762 -11.636 1.00 96.38 175 GLU A C 1
ATOM 1492 O O . GLU A 1 175 ? -12.425 6.679 -11.524 1.00 96.38 175 GLU A O 1
ATOM 1497 N N . ASN A 1 176 ? -14.450 6.623 -10.580 1.00 95.56 176 ASN A N 1
ATOM 1498 C CA . ASN A 1 176 ? -13.922 6.402 -9.234 1.00 95.56 176 ASN A CA 1
ATOM 1499 C C . ASN A 1 176 ? -13.205 5.045 -9.152 1.00 95.56 176 ASN A C 1
ATOM 1501 O O . ASN A 1 176 ? -12.068 4.955 -8.685 1.00 95.56 176 ASN A O 1
ATOM 1505 N N . ASP A 1 177 ? -13.825 3.995 -9.689 1.00 96.88 177 ASP A N 1
ATOM 1506 C CA . ASP A 1 177 ? -13.211 2.671 -9.776 1.00 96.88 177 ASP A CA 1
ATOM 1507 C C . ASP A 1 177 ? -11.967 2.665 -10.690 1.00 96.88 177 ASP A C 1
ATOM 1509 O O . ASP A 1 177 ? -10.945 2.061 -10.340 1.00 96.88 177 ASP A O 1
ATOM 1513 N N . LYS A 1 178 ? -11.976 3.423 -11.798 1.00 97.38 178 LYS A N 1
ATOM 1514 C CA . LYS A 1 178 ? -10.786 3.621 -12.651 1.00 97.38 178 LYS A CA 1
ATOM 1515 C C . LYS A 1 178 ? -9.615 4.218 -11.877 1.00 97.38 178 LYS A C 1
ATOM 1517 O O . LYS A 1 178 ? -8.482 3.763 -12.049 1.00 97.38 178 LYS A O 1
ATOM 1522 N N . GLN A 1 179 ? -9.858 5.217 -11.027 1.00 96.38 179 GLN A N 1
ATOM 1523 C CA . GLN A 1 179 ? -8.803 5.837 -10.219 1.00 96.38 179 GLN A CA 1
ATOM 1524 C C . GLN A 1 179 ? -8.212 4.858 -9.200 1.00 96.38 179 GLN A C 1
ATOM 1526 O O . GLN A 1 179 ? -6.988 4.783 -9.063 1.00 96.38 179 GLN A O 1
ATOM 1531 N N . LYS A 1 180 ? -9.043 4.032 -8.551 1.00 97.19 180 LYS A N 1
ATOM 1532 C CA . LYS A 1 180 ? -8.556 2.985 -7.637 1.00 97.19 180 LYS A CA 1
ATOM 1533 C C . LYS A 1 180 ? -7.635 1.996 -8.347 1.00 97.19 180 LYS A C 1
ATOM 1535 O O . LYS A 1 180 ? -6.549 1.711 -7.842 1.00 97.19 180 LYS A O 1
ATOM 1540 N N . ILE A 1 181 ? -8.021 1.527 -9.536 1.00 97.75 181 ILE A N 1
ATOM 1541 C CA . ILE A 1 181 ? -7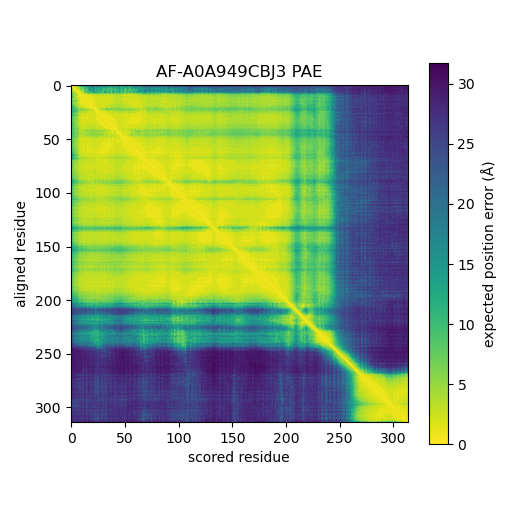.205 0.597 -10.331 1.00 97.75 181 ILE A CA 1
ATOM 1542 C C . ILE A 1 181 ? -5.900 1.250 -10.782 1.00 97.75 181 ILE A C 1
ATOM 1544 O O . ILE A 1 181 ? -4.848 0.627 -10.672 1.00 97.75 181 ILE A O 1
ATOM 1548 N N . LYS A 1 182 ? -5.929 2.508 -11.246 1.00 97.38 182 LYS A N 1
ATOM 1549 C CA . LYS A 1 182 ? -4.702 3.244 -11.600 1.00 97.38 182 LYS A CA 1
ATOM 1550 C C . LYS A 1 182 ? -3.734 3.306 -10.417 1.00 97.38 182 LYS A C 1
ATOM 1552 O O . LYS A 1 182 ? -2.552 3.020 -10.592 1.00 97.38 182 LYS A O 1
ATOM 1557 N N . LYS A 1 183 ? -4.231 3.616 -9.213 1.00 97.06 183 LYS A N 1
ATOM 1558 C CA . LYS A 1 183 ? -3.426 3.621 -7.981 1.00 97.06 183 LYS A CA 1
ATOM 1559 C C . LYS A 1 183 ? -2.875 2.232 -7.641 1.00 97.06 183 LYS A C 1
ATOM 1561 O O . LYS A 1 183 ? -1.678 2.112 -7.399 1.00 97.06 183 LYS A O 1
ATOM 1566 N N . LEU A 1 184 ? -3.711 1.189 -7.693 1.00 98.06 184 LEU A N 1
ATOM 1567 C CA . LEU A 1 184 ? -3.292 -0.200 -7.459 1.00 98.06 184 LEU A CA 1
ATOM 1568 C C . LEU A 1 184 ? -2.169 -0.614 -8.418 1.00 98.06 184 LEU A C 1
ATOM 1570 O O . LEU A 1 184 ? -1.145 -1.130 -7.980 1.00 98.06 184 LEU A O 1
ATOM 1574 N N . LEU A 1 185 ? -2.352 -0.389 -9.720 1.00 97.88 185 LEU A N 1
ATOM 1575 C CA . LEU A 1 185 ? -1.391 -0.812 -10.737 1.00 97.88 185 LEU A CA 1
ATOM 1576 C C . LEU A 1 185 ? -0.109 0.021 -10.702 1.00 97.88 185 LEU A C 1
ATOM 1578 O O . LEU A 1 185 ? 0.969 -0.536 -10.875 1.00 97.88 185 LEU A O 1
ATOM 1582 N N . SER A 1 186 ? -0.203 1.316 -10.393 1.00 96.25 186 SER A N 1
ATOM 1583 C CA . SER A 1 186 ? 0.968 2.162 -10.136 1.00 96.25 186 SER A CA 1
ATOM 1584 C C . SER A 1 186 ? 1.784 1.634 -8.952 1.00 96.25 186 SER A C 1
ATOM 1586 O O . SER A 1 186 ? 2.996 1.453 -9.069 1.00 96.25 186 SER A O 1
ATOM 1588 N N . PHE A 1 187 ? 1.126 1.309 -7.833 1.00 97.75 187 PHE A N 1
ATOM 1589 C CA . PHE A 1 187 ? 1.784 0.706 -6.674 1.00 97.75 187 PHE A CA 1
ATOM 1590 C C . PHE A 1 187 ? 2.416 -0.650 -7.023 1.00 97.75 187 PHE A C 1
ATOM 1592 O O . PHE A 1 187 ? 3.594 -0.874 -6.744 1.00 97.75 187 PHE A O 1
ATOM 1599 N N . TYR A 1 188 ? 1.675 -1.525 -7.707 1.00 98.06 188 TYR A N 1
ATOM 1600 C CA . TYR A 1 188 ? 2.164 -2.832 -8.148 1.00 98.06 188 TYR A CA 1
ATOM 1601 C C . TYR A 1 188 ? 3.390 -2.733 -9.071 1.00 98.06 188 TYR A C 1
ATOM 1603 O O . TYR A 1 188 ? 4.335 -3.505 -8.917 1.00 98.06 188 TYR A O 1
ATOM 1611 N N . GLU A 1 189 ? 3.412 -1.772 -9.997 1.00 96.69 189 GLU A N 1
ATOM 1612 C CA . GLU A 1 189 ? 4.552 -1.525 -10.886 1.00 96.69 189 GLU A CA 1
ATOM 1613 C C . GLU A 1 189 ? 5.789 -1.035 -10.134 1.00 96.69 189 GLU A C 1
ATOM 1615 O O . GLU A 1 189 ? 6.889 -1.513 -10.408 1.00 96.69 189 GLU A O 1
ATOM 1620 N N . ARG A 1 190 ? 5.633 -0.151 -9.140 1.00 96.00 190 ARG A N 1
ATOM 1621 C CA . ARG A 1 190 ? 6.762 0.300 -8.303 1.00 96.00 190 ARG A CA 1
ATOM 1622 C C . ARG A 1 190 ? 7.411 -0.856 -7.542 1.00 96.00 190 ARG A C 1
ATOM 1624 O O . ARG A 1 190 ? 8.634 -0.926 -7.458 1.00 96.00 190 ARG A O 1
ATOM 1631 N N . LEU A 1 191 ? 6.617 -1.823 -7.078 1.00 97.25 191 LEU A N 1
ATOM 1632 C CA . LEU A 1 191 ? 7.126 -3.033 -6.420 1.00 97.25 191 LEU A CA 1
ATOM 1633 C C . LEU A 1 191 ? 7.920 -3.960 -7.359 1.00 97.25 191 LEU A C 1
ATOM 1635 O O . LEU A 1 191 ? 8.608 -4.861 -6.881 1.00 97.25 191 LEU A O 1
ATOM 1639 N N . LYS A 1 192 ? 7.829 -3.795 -8.686 1.00 96.00 192 LYS A N 1
ATOM 1640 C CA . LYS A 1 192 ? 8.643 -4.566 -9.641 1.00 96.00 192 LYS A CA 1
ATOM 1641 C C . LYS A 1 192 ? 10.067 -4.027 -9.777 1.00 96.00 192 LYS A C 1
ATOM 1643 O O . LYS A 1 192 ? 10.925 -4.742 -10.290 1.00 96.00 192 LYS A O 1
ATOM 1648 N N . ILE A 1 193 ? 10.316 -2.785 -9.364 1.00 94.56 193 ILE A N 1
ATOM 1649 C CA . ILE A 1 193 ? 11.605 -2.122 -9.560 1.00 94.56 193 ILE A CA 1
ATOM 1650 C C . ILE A 1 193 ? 12.582 -2.599 -8.482 1.00 94.56 193 ILE A C 1
ATOM 1652 O O . ILE A 1 193 ? 12.356 -2.397 -7.285 1.00 94.56 193 ILE A O 1
ATOM 1656 N N . SER A 1 194 ? 13.673 -3.232 -8.919 1.00 94.88 194 SER A N 1
ATOM 1657 C CA . SER A 1 194 ? 14.724 -3.730 -8.027 1.00 94.88 194 SER A CA 1
ATOM 1658 C C . SER A 1 194 ? 15.405 -2.582 -7.293 1.00 94.88 194 SER A C 1
ATOM 1660 O O . SER A 1 194 ? 15.843 -1.624 -7.935 1.00 94.88 194 SER A O 1
ATOM 1662 N N . SER A 1 195 ? 15.581 -2.720 -5.978 1.00 94.38 195 SER A N 1
ATOM 1663 C CA . SER A 1 195 ? 16.338 -1.765 -5.154 1.00 94.38 195 SER A CA 1
ATOM 1664 C C . SER A 1 195 ? 17.821 -1.676 -5.541 1.00 94.38 195 SER A C 1
ATOM 1666 O O . SER A 1 195 ? 18.495 -0.729 -5.158 1.00 94.38 195 SER A O 1
ATOM 1668 N N . LYS A 1 196 ? 18.330 -2.626 -6.343 1.00 91.81 196 LYS A N 1
ATOM 1669 C CA . LYS A 1 196 ? 19.688 -2.587 -6.917 1.00 91.81 196 LYS A CA 1
ATOM 1670 C C . LYS A 1 196 ? 19.781 -1.756 -8.203 1.00 91.81 196 LYS A C 1
ATOM 1672 O O . LYS A 1 196 ? 20.876 -1.466 -8.669 1.00 91.81 196 LYS A O 1
ATOM 1677 N N . SER A 1 197 ? 18.649 -1.406 -8.814 1.00 90.56 197 SER A N 1
ATOM 1678 C CA . SER A 1 197 ? 18.628 -0.603 -10.039 1.00 90.56 197 SER A CA 1
ATOM 1679 C C . SER A 1 197 ? 18.617 0.886 -9.707 1.00 90.56 197 SER A C 1
ATOM 1681 O O . SER A 1 197 ? 17.992 1.288 -8.732 1.00 90.56 197 SER A O 1
ATOM 1683 N N . LEU A 1 198 ? 19.215 1.720 -10.561 1.00 84.12 198 LEU A N 1
ATOM 1684 C CA . LEU A 1 198 ? 19.233 3.179 -10.379 1.00 84.12 198 LEU A CA 1
ATOM 1685 C C . LEU A 1 198 ? 17.828 3.784 -10.195 1.00 84.12 198 LEU A C 1
ATOM 1687 O O . LEU A 1 198 ? 17.652 4.722 -9.426 1.00 84.12 198 LEU A O 1
ATOM 1691 N N . LEU A 1 199 ? 16.822 3.232 -10.882 1.00 85.12 199 LEU A N 1
ATOM 1692 C CA . LEU A 1 199 ? 15.425 3.661 -10.760 1.00 85.12 199 LEU A CA 1
ATOM 1693 C C . LEU A 1 199 ? 14.758 3.189 -9.463 1.00 85.12 199 LEU A C 1
ATOM 1695 O O . LEU A 1 199 ? 13.749 3.760 -9.068 1.00 85.12 199 LEU A O 1
ATOM 1699 N N . GLY A 1 200 ? 15.274 2.131 -8.839 1.00 85.81 200 GLY A N 1
ATOM 1700 C CA . GLY A 1 200 ? 14.690 1.522 -7.649 1.00 85.81 200 GLY A CA 1
ATOM 1701 C C . GLY A 1 200 ? 15.373 1.882 -6.340 1.00 85.81 200 GLY A C 1
ATOM 1702 O O . GLY A 1 200 ? 14.866 1.456 -5.309 1.00 85.81 200 GLY A O 1
ATOM 1703 N N . VAL A 1 201 ? 16.476 2.639 -6.357 1.00 86.25 201 VAL A N 1
ATOM 1704 C CA . VAL A 1 201 ? 17.129 3.124 -5.131 1.00 86.25 201 VAL A CA 1
ATOM 1705 C C . VAL A 1 201 ? 16.173 4.051 -4.378 1.00 86.25 201 VAL A C 1
ATOM 1707 O O . VAL A 1 201 ? 15.811 5.129 -4.854 1.00 86.25 201 VAL A O 1
ATOM 1710 N N . GLU A 1 202 ? 15.769 3.640 -3.179 1.00 85.06 202 GLU A N 1
ATOM 1711 C CA . GLU A 1 202 ? 14.770 4.355 -2.387 1.00 85.06 202 GLU A CA 1
ATOM 1712 C C . GLU A 1 202 ? 15.297 5.660 -1.780 1.00 85.06 202 GLU A C 1
ATOM 1714 O O . GLU A 1 202 ? 14.513 6.573 -1.522 1.00 85.06 202 GLU A O 1
ATOM 1719 N N . GLU A 1 203 ? 16.601 5.778 -1.551 1.00 78.19 203 GLU A N 1
ATOM 1720 C CA . GLU A 1 203 ? 17.246 6.952 -0.954 1.00 78.19 203 GLU A CA 1
ATOM 1721 C C . GLU A 1 203 ? 17.246 8.169 -1.902 1.00 78.19 203 GLU A C 1
ATOM 1723 O O . GLU A 1 203 ? 17.197 9.322 -1.468 1.00 78.19 203 GLU A O 1
ATOM 1728 N N . GLY A 1 204 ? 17.235 7.919 -3.215 1.00 74.00 204 GLY A N 1
ATOM 1729 C CA . GLY A 1 204 ? 17.633 8.903 -4.219 1.00 74.00 204 GLY A CA 1
ATOM 1730 C C . GLY A 1 204 ? 19.152 9.079 -4.275 1.00 74.00 204 GLY A C 1
ATOM 1731 O O . GLY A 1 204 ? 19.859 8.914 -3.282 1.00 74.00 204 GLY A O 1
ATOM 1732 N N . VAL A 1 205 ? 19.670 9.411 -5.453 1.00 73.44 205 VAL A N 1
ATOM 1733 C CA . VAL A 1 205 ? 21.110 9.614 -5.660 1.00 73.44 205 VAL A CA 1
ATOM 1734 C C . VAL A 1 205 ? 21.414 11.103 -5.520 1.00 73.44 205 VAL A C 1
ATOM 1736 O O . VAL A 1 205 ? 20.816 11.888 -6.258 1.00 73.44 205 VAL A O 1
ATOM 1739 N N . PRO A 1 206 ? 22.284 11.532 -4.587 1.00 71.75 206 PRO A N 1
ATOM 1740 C CA . PRO A 1 206 ? 22.661 12.937 -4.486 1.00 71.75 206 PRO A CA 1
ATOM 1741 C C . PRO A 1 206 ? 23.365 13.386 -5.769 1.00 71.75 206 PRO A C 1
ATOM 1743 O O . PRO A 1 206 ? 24.238 12.686 -6.287 1.00 71.75 206 PRO A O 1
ATOM 1746 N N . VAL A 1 207 ? 22.983 14.555 -6.275 1.00 73.88 207 VAL A N 1
ATOM 1747 C CA . VAL A 1 207 ? 23.680 15.238 -7.364 1.00 73.88 207 VAL A CA 1
ATOM 1748 C C . VAL A 1 207 ? 24.612 16.254 -6.712 1.00 73.88 207 VAL A C 1
ATOM 1750 O O . VAL A 1 207 ? 24.122 17.172 -6.055 1.00 73.88 207 VAL A O 1
ATOM 1753 N N . PRO A 1 208 ? 25.941 16.098 -6.829 1.00 60.47 208 PRO A N 1
ATOM 1754 C CA . PRO A 1 208 ? 26.872 17.094 -6.327 1.00 60.47 208 PRO A CA 1
ATOM 1755 C C . PRO A 1 208 ? 26.772 18.352 -7.200 1.00 60.47 208 PRO A C 1
ATOM 1757 O O . PRO A 1 208 ? 27.429 18.456 -8.231 1.00 60.47 208 PRO A O 1
ATOM 1760 N N . GLU A 1 209 ? 25.922 19.295 -6.804 1.00 66.38 209 GLU A N 1
ATOM 1761 C CA . GLU A 1 209 ? 25.893 20.656 -7.341 1.00 66.38 209 GLU A CA 1
ATOM 1762 C C . GLU A 1 209 ? 26.583 21.593 -6.345 1.00 66.38 209 GLU A C 1
ATOM 1764 O O . GLU A 1 209 ? 26.280 21.566 -5.151 1.00 66.38 209 GLU A O 1
ATOM 1769 N N . GLU A 1 210 ? 27.496 22.440 -6.834 1.00 56.78 210 GLU A N 1
ATOM 1770 C CA . GLU A 1 210 ? 28.238 23.413 -6.010 1.00 56.78 210 GLU A CA 1
ATOM 1771 C C . GLU A 1 210 ? 27.310 24.372 -5.236 1.00 56.78 210 GLU A C 1
ATOM 1773 O O . GLU A 1 210 ? 27.690 24.880 -4.182 1.00 56.78 210 GLU A O 1
ATOM 1778 N N . GLU A 1 211 ? 26.077 24.581 -5.715 1.00 55.03 211 GLU A N 1
ATOM 1779 C CA . GLU A 1 211 ? 25.116 25.539 -5.153 1.00 55.03 211 GLU A CA 1
ATOM 1780 C C . GLU A 1 211 ? 23.968 24.899 -4.345 1.00 55.03 211 GLU A C 1
ATOM 1782 O O . GLU A 1 211 ? 23.230 25.612 -3.661 1.00 55.03 211 GLU A O 1
ATOM 1787 N N . SER A 1 212 ? 23.803 23.570 -4.374 1.00 56.12 212 SER A N 1
ATOM 1788 C CA . SER A 1 212 ? 22.690 22.890 -3.693 1.00 56.12 212 SER A CA 1
ATOM 1789 C C . SER A 1 212 ? 23.070 21.468 -3.254 1.00 56.12 212 SER A C 1
ATOM 1791 O O . SER A 1 212 ? 22.895 20.510 -4.009 1.00 56.12 212 SER A O 1
ATOM 1793 N N . PRO A 1 213 ? 23.525 21.276 -2.001 1.00 56.78 213 PRO A N 1
ATOM 1794 C CA . PRO A 1 213 ? 23.933 19.964 -1.488 1.00 56.78 213 PRO A CA 1
ATOM 1795 C C . PRO A 1 213 ? 22.772 18.970 -1.277 1.00 56.78 213 PRO A C 1
ATOM 1797 O O . PRO A 1 213 ? 22.988 17.889 -0.736 1.00 56.78 213 PRO A O 1
ATOM 1800 N N . TYR A 1 214 ? 21.549 19.320 -1.688 1.00 61.50 214 TYR A N 1
ATOM 1801 C CA . TYR A 1 214 ? 20.336 18.528 -1.461 1.00 61.50 214 TYR A CA 1
ATOM 1802 C C . TYR A 1 214 ? 19.557 18.236 -2.754 1.00 61.50 214 TYR A C 1
ATOM 1804 O O . TYR A 1 214 ? 18.394 17.835 -2.704 1.00 61.50 214 TYR A O 1
ATOM 1812 N N . THR A 1 215 ? 20.161 18.454 -3.924 1.00 69.88 215 THR A N 1
ATOM 1813 C CA . THR A 1 215 ? 19.573 18.017 -5.194 1.00 69.88 215 THR A CA 1
ATOM 1814 C C . THR A 1 215 ? 19.706 16.493 -5.300 1.00 69.88 215 THR A C 1
ATOM 1816 O O . THR A 1 215 ? 20.799 15.948 -5.149 1.00 69.88 215 THR A O 1
ATOM 1819 N N . HIS A 1 216 ? 18.606 15.780 -5.560 1.00 71.44 216 HIS A N 1
ATOM 1820 C CA . HIS A 1 216 ? 18.620 14.318 -5.697 1.00 71.44 216 HIS A CA 1
ATOM 1821 C C . HIS A 1 216 ? 17.996 13.865 -7.016 1.00 71.44 216 HIS A C 1
ATOM 1823 O O . HIS A 1 216 ? 16.953 14.371 -7.423 1.00 71.44 216 HIS A O 1
ATOM 1829 N N . ILE A 1 217 ? 18.574 12.840 -7.644 1.00 70.25 217 ILE A N 1
ATOM 1830 C CA . ILE A 1 217 ? 17.887 12.059 -8.674 1.00 70.25 217 ILE A CA 1
ATOM 1831 C C . ILE A 1 217 ? 17.012 11.016 -7.975 1.00 70.25 217 ILE A C 1
ATOM 1833 O O . ILE A 1 217 ? 17.513 10.150 -7.253 1.00 70.25 217 ILE A O 1
ATOM 1837 N N . ARG A 1 218 ? 15.699 11.083 -8.201 1.00 71.38 218 ARG A N 1
ATOM 1838 C CA . ARG A 1 218 ? 14.694 10.133 -7.699 1.00 71.38 218 ARG A CA 1
ATOM 1839 C C . ARG A 1 218 ? 13.723 9.794 -8.823 1.00 71.38 218 ARG A C 1
ATOM 1841 O O . ARG A 1 218 ? 13.297 10.682 -9.552 1.00 71.38 218 ARG A O 1
ATOM 1848 N N . ASP A 1 219 ? 13.400 8.512 -8.994 1.00 68.31 219 ASP A N 1
ATOM 1849 C CA . ASP A 1 219 ? 12.506 8.030 -10.061 1.00 68.31 219 ASP A CA 1
ATOM 1850 C C . ASP A 1 219 ? 12.901 8.525 -11.477 1.00 68.31 219 ASP A C 1
ATOM 1852 O O . ASP A 1 219 ? 12.055 8.726 -12.352 1.00 68.31 219 ASP A O 1
ATOM 1856 N N . GLY A 1 220 ? 14.203 8.752 -11.706 1.00 65.19 220 GLY A N 1
ATOM 1857 C CA . GLY A 1 220 ? 14.742 9.296 -12.959 1.00 65.19 220 GLY A CA 1
ATOM 1858 C C . GLY A 1 220 ? 14.509 10.798 -13.173 1.00 65.19 220 GLY A C 1
ATOM 1859 O O . GLY A 1 220 ? 14.711 11.287 -14.283 1.00 65.19 220 GLY A O 1
ATOM 1860 N N . GLN A 1 221 ? 14.081 11.531 -12.144 1.00 71.25 221 GLN A N 1
ATOM 1861 C CA . GLN A 1 221 ? 13.876 12.978 -12.163 1.00 71.25 221 GLN A CA 1
ATOM 1862 C C . GLN A 1 221 ? 14.814 13.665 -11.173 1.00 71.25 221 GLN A C 1
ATOM 1864 O O . GLN A 1 221 ? 15.078 13.142 -10.092 1.00 71.25 221 GLN A O 1
ATOM 1869 N N . ILE A 1 222 ? 15.306 14.847 -11.542 1.00 72.75 222 ILE A N 1
ATOM 1870 C CA . ILE A 1 222 ? 16.027 15.725 -10.620 1.00 72.75 222 ILE A CA 1
ATOM 1871 C C . ILE A 1 222 ? 14.978 16.424 -9.760 1.00 72.75 222 ILE A C 1
ATOM 1873 O O . ILE A 1 222 ? 14.140 17.163 -10.277 1.00 72.75 222 ILE A O 1
ATOM 1877 N N . ILE A 1 223 ? 15.010 16.160 -8.459 1.00 72.62 223 ILE A N 1
ATOM 1878 C CA . ILE A 1 223 ? 14.138 16.793 -7.477 1.00 72.62 223 ILE A CA 1
ATOM 1879 C C . ILE A 1 223 ? 14.970 17.837 -6.740 1.00 72.62 223 ILE A C 1
ATOM 1881 O O . ILE A 1 223 ? 15.950 17.504 -6.068 1.00 72.62 223 ILE A O 1
ATOM 1885 N N . ALA A 1 224 ? 14.584 19.103 -6.902 1.00 67.75 224 ALA A N 1
ATOM 1886 C CA . ALA A 1 224 ? 15.137 20.198 -6.123 1.00 67.75 224 ALA A CA 1
ATOM 1887 C C . ALA A 1 224 ? 14.678 20.070 -4.660 1.00 67.75 224 ALA A C 1
ATOM 1889 O O . ALA A 1 224 ? 13.542 19.655 -4.409 1.00 67.75 224 ALA A O 1
ATOM 1890 N N . PRO A 1 225 ? 15.524 20.430 -3.687 1.00 60.59 225 PRO A N 1
ATOM 1891 C CA . PRO A 1 225 ? 15.164 20.339 -2.282 1.00 60.59 225 PRO A CA 1
ATOM 1892 C C . PRO A 1 225 ? 14.070 21.350 -1.932 1.00 60.59 225 PRO A C 1
ATOM 1894 O O . PRO A 1 225 ? 14.328 22.541 -1.749 1.00 60.59 225 PRO A O 1
ATOM 1897 N N . GLU A 1 226 ? 12.835 20.885 -1.773 1.00 61.66 226 GLU A N 1
ATOM 1898 C CA . GLU A 1 226 ? 11.841 21.650 -1.028 1.00 61.66 226 GLU A CA 1
ATOM 1899 C C . GLU A 1 226 ? 12.135 21.509 0.470 1.00 61.66 226 GLU A C 1
ATOM 1901 O O . GLU A 1 226 ? 12.233 20.401 0.996 1.00 61.66 226 GLU A O 1
ATOM 1906 N N . LYS A 1 227 ? 12.249 22.639 1.184 1.00 54.22 227 LYS A N 1
ATOM 1907 C CA . LYS A 1 227 ? 12.600 22.692 2.621 1.00 54.22 227 LYS A CA 1
ATOM 1908 C C . LYS A 1 227 ? 11.691 21.862 3.549 1.00 54.22 227 LYS A C 1
ATOM 1910 O O . LYS A 1 227 ? 12.060 21.679 4.702 1.00 54.22 227 LYS A O 1
ATOM 1915 N N . ASN A 1 228 ? 10.540 21.378 3.071 1.00 55.22 228 ASN A N 1
ATOM 1916 C CA . ASN A 1 228 ? 9.527 20.664 3.854 1.00 55.22 228 ASN A CA 1
ATOM 1917 C C . ASN A 1 228 ? 9.062 19.333 3.227 1.00 55.22 228 ASN A C 1
ATOM 1919 O O . ASN A 1 228 ? 8.009 18.824 3.613 1.00 55.22 228 ASN A O 1
ATOM 1923 N N . ASP A 1 229 ? 9.807 18.745 2.286 1.00 66.50 229 ASP A N 1
ATOM 1924 C CA . ASP A 1 229 ? 9.477 17.401 1.798 1.00 66.50 229 ASP A CA 1
ATOM 1925 C C . ASP A 1 229 ? 9.627 16.384 2.950 1.00 66.50 229 ASP A C 1
ATOM 1927 O O . ASP A 1 229 ? 10.736 16.119 3.425 1.00 66.50 229 ASP A O 1
ATOM 1931 N N . LYS A 1 230 ? 8.502 15.823 3.423 1.00 63.25 230 LYS A N 1
ATOM 1932 C CA . LYS A 1 230 ? 8.451 14.852 4.535 1.00 63.25 230 LYS A CA 1
ATOM 1933 C C . LYS A 1 230 ? 9.413 13.694 4.311 1.00 63.25 230 LYS A C 1
ATOM 1935 O O . LYS A 1 230 ? 10.074 13.260 5.252 1.00 63.25 230 LYS A O 1
ATOM 1940 N N . LEU A 1 231 ? 9.511 13.220 3.069 1.00 65.94 231 LEU A N 1
ATOM 1941 C CA . LEU A 1 231 ? 10.410 12.134 2.711 1.00 65.94 231 LEU A CA 1
ATOM 1942 C C . LEU A 1 231 ? 11.868 12.543 2.927 1.00 65.94 231 LEU A C 1
ATOM 1944 O O . LEU A 1 231 ? 12.648 11.749 3.434 1.00 65.94 231 LEU A O 1
AT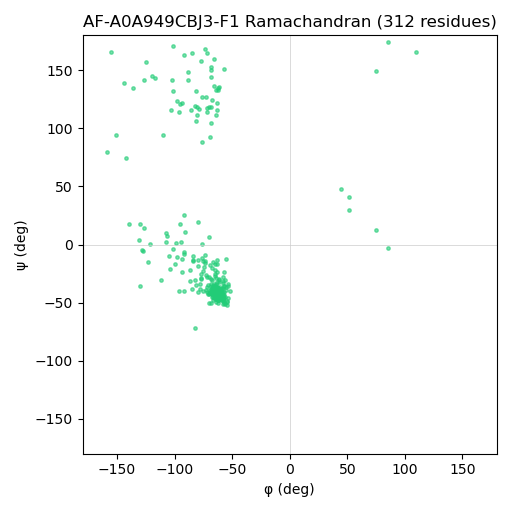OM 1948 N N . SER A 1 232 ? 12.226 13.781 2.601 1.00 67.81 232 SER A N 1
ATOM 1949 C CA . SER A 1 232 ? 13.576 14.303 2.817 1.00 67.81 232 SER A CA 1
ATOM 1950 C C . SER A 1 232 ? 13.892 14.470 4.311 1.00 67.81 232 SER A C 1
ATOM 1952 O O . SER A 1 232 ? 14.970 14.075 4.743 1.00 67.81 232 SER A O 1
ATOM 1954 N N . VAL A 1 233 ? 12.932 14.912 5.136 1.00 69.38 233 VAL A N 1
ATOM 1955 C CA . VAL A 1 233 ? 13.088 14.953 6.609 1.00 69.38 233 VAL A CA 1
ATOM 1956 C C . VAL A 1 233 ? 13.249 13.549 7.207 1.00 69.38 233 VAL A C 1
ATOM 1958 O O . VAL A 1 233 ? 14.087 13.339 8.084 1.00 69.38 233 VAL A O 1
ATOM 1961 N N . LEU A 1 234 ? 12.461 12.579 6.740 1.00 65.81 234 LEU A N 1
ATOM 1962 C CA . LEU A 1 234 ? 12.537 11.182 7.177 1.00 65.81 234 LEU A CA 1
ATOM 1963 C C . LEU A 1 234 ? 13.841 10.517 6.732 1.00 65.81 234 LEU A C 1
ATOM 1965 O O . LEU A 1 234 ? 14.477 9.838 7.534 1.00 65.81 234 LEU A O 1
ATOM 1969 N N . ILE A 1 235 ? 14.275 10.752 5.492 1.00 66.44 235 ILE A N 1
ATOM 1970 C CA . ILE A 1 235 ? 15.579 10.310 4.990 1.00 66.44 235 ILE A CA 1
ATOM 1971 C C . ILE A 1 235 ? 16.686 10.898 5.864 1.00 66.44 235 ILE A C 1
ATOM 1973 O O . ILE A 1 235 ? 17.522 10.142 6.345 1.00 66.44 235 ILE A O 1
ATOM 1977 N N . ASP A 1 236 ? 16.651 12.195 6.172 1.00 67.12 236 ASP A N 1
ATOM 1978 C CA . ASP A 1 236 ? 17.624 12.824 7.067 1.00 67.12 236 ASP A CA 1
ATOM 1979 C C . ASP A 1 236 ? 17.629 12.198 8.464 1.00 67.12 236 ASP A C 1
ATOM 1981 O O . ASP A 1 236 ? 18.693 12.005 9.050 1.00 67.12 236 ASP A O 1
ATOM 1985 N N . GLN A 1 237 ? 16.465 11.866 9.026 1.00 69.00 237 GLN A N 1
ATOM 1986 C CA . GLN A 1 237 ? 16.373 11.203 10.330 1.00 69.00 237 GLN A CA 1
ATOM 1987 C C . GLN A 1 237 ? 16.945 9.782 10.289 1.00 69.00 237 GLN A C 1
ATOM 1989 O O . GLN A 1 237 ? 17.730 9.418 11.167 1.00 69.00 237 GLN A O 1
ATOM 1994 N N . VAL A 1 238 ? 16.608 8.999 9.261 1.00 65.75 238 VAL A N 1
ATOM 1995 C CA . VAL A 1 238 ? 17.132 7.640 9.063 1.00 65.75 238 VAL A CA 1
ATOM 1996 C C . VAL A 1 238 ? 18.646 7.677 8.825 1.00 65.75 238 VAL A C 1
ATOM 1998 O O . VAL A 1 238 ? 19.385 6.907 9.437 1.00 65.75 238 VAL A O 1
ATOM 2001 N N . LEU A 1 239 ? 19.142 8.607 8.004 1.00 63.81 239 LEU A N 1
ATOM 2002 C CA . LEU A 1 239 ? 20.572 8.795 7.747 1.00 63.81 239 LEU A CA 1
ATOM 2003 C C . LEU A 1 239 ? 21.327 9.272 8.998 1.00 63.81 239 LEU A C 1
ATOM 2005 O O . LEU A 1 239 ? 22.399 8.746 9.289 1.00 63.81 239 LEU A O 1
ATOM 2009 N N . LYS A 1 240 ? 20.761 10.194 9.792 1.00 66.44 240 LYS A N 1
ATOM 2010 C CA . LYS A 1 240 ? 21.344 10.634 11.077 1.00 66.44 240 LYS A CA 1
ATOM 2011 C C . LYS A 1 240 ? 21.407 9.504 12.103 1.00 66.44 240 LYS A C 1
ATOM 2013 O O . LYS A 1 240 ? 22.389 9.396 12.838 1.00 66.44 240 LYS A O 1
ATOM 2018 N N . GLN A 1 241 ? 20.393 8.639 12.159 1.00 61.88 241 GLN A N 1
ATOM 2019 C CA . GLN A 1 241 ? 20.446 7.437 12.995 1.00 61.88 241 GLN A CA 1
ATOM 2020 C C . GLN A 1 241 ? 21.570 6.497 12.537 1.00 61.88 241 GLN A C 1
ATOM 2022 O O . GLN A 1 241 ? 22.316 6.005 13.381 1.00 61.88 241 GLN A O 1
ATOM 2027 N N . ARG A 1 242 ? 21.773 6.327 11.222 1.00 54.34 242 ARG A N 1
ATOM 2028 C CA . ARG A 1 242 ? 22.886 5.533 10.669 1.00 54.34 242 ARG A CA 1
ATOM 2029 C C . ARG A 1 242 ? 24.264 6.109 11.029 1.00 54.34 242 ARG A C 1
ATOM 2031 O O . ARG A 1 242 ? 25.096 5.374 11.551 1.00 54.34 242 ARG A O 1
ATOM 2038 N N . SER A 1 243 ? 24.492 7.417 10.871 1.00 49.06 243 SER A N 1
ATOM 2039 C CA . SER A 1 243 ? 25.788 8.045 11.208 1.00 49.06 243 SER A CA 1
ATOM 2040 C C . SER A 1 243 ? 26.127 8.003 12.708 1.00 49.06 243 SER A C 1
ATOM 2042 O O . SER A 1 243 ? 27.295 8.038 13.100 1.00 49.06 243 SER A O 1
ATOM 2044 N N . SER A 1 244 ? 25.106 7.916 13.565 1.00 48.03 244 SER A N 1
ATOM 2045 C CA . SER A 1 244 ? 25.258 7.802 15.026 1.00 48.03 244 SER A CA 1
ATOM 2046 C C . SER A 1 244 ? 25.652 6.384 15.476 1.00 48.03 244 SER A C 1
ATOM 2048 O O . SER A 1 244 ? 26.262 6.203 16.533 1.00 48.03 244 SER A O 1
ATOM 2050 N N . ILE A 1 245 ? 25.315 5.365 14.677 1.00 44.97 245 ILE A N 1
ATOM 2051 C CA . ILE A 1 245 ? 25.657 3.960 14.941 1.00 44.97 245 ILE A CA 1
ATOM 2052 C C . ILE A 1 245 ? 27.128 3.692 14.574 1.00 44.97 245 ILE A C 1
ATOM 2054 O O . ILE A 1 245 ? 27.835 3.040 15.348 1.00 44.97 245 ILE A O 1
ATOM 2058 N N . ASP A 1 246 ? 27.625 4.291 13.487 1.00 41.75 246 ASP A N 1
ATOM 2059 C CA . ASP A 1 246 ? 29.027 4.158 13.049 1.00 41.75 246 ASP A CA 1
ATOM 2060 C C . ASP A 1 246 ? 30.047 4.808 14.000 1.00 41.75 246 ASP A C 1
ATOM 2062 O O . ASP A 1 246 ? 31.220 4.440 14.010 1.00 41.75 246 ASP A O 1
ATOM 2066 N N . THR A 1 247 ? 29.619 5.737 14.858 1.00 40.28 247 THR A N 1
ATOM 2067 C CA . THR A 1 247 ? 30.515 6.432 15.799 1.00 40.28 247 THR A CA 1
ATOM 2068 C C . THR A 1 247 ? 30.526 5.848 17.213 1.00 40.28 247 THR A C 1
ATOM 2070 O O . THR A 1 247 ? 31.418 6.189 17.987 1.00 40.28 247 THR A O 1
ATOM 2073 N N . SER A 1 248 ? 29.603 4.940 17.564 1.00 37.28 248 SER A N 1
ATOM 2074 C CA . SER A 1 248 ? 29.474 4.442 18.948 1.00 37.28 248 SER A CA 1
ATOM 2075 C C . SER A 1 248 ? 29.588 2.924 19.142 1.00 37.28 248 SER A C 1
ATOM 2077 O O . SER A 1 248 ? 29.845 2.504 20.267 1.00 37.28 248 SER A O 1
ATOM 2079 N N . TYR A 1 249 ? 29.485 2.089 18.095 1.00 33.22 249 TYR A N 1
ATOM 2080 C CA . TYR A 1 249 ? 29.473 0.618 18.261 1.00 33.22 249 TYR A CA 1
ATOM 2081 C C . TYR A 1 249 ? 30.425 -0.190 17.353 1.00 33.22 249 TYR A C 1
ATOM 2083 O O . TYR A 1 249 ? 30.463 -1.418 17.444 1.00 33.22 249 TYR A O 1
ATOM 2091 N N . GLY A 1 250 ? 31.255 0.464 16.536 1.00 33.16 250 GLY A N 1
ATOM 2092 C CA . GLY A 1 250 ? 32.114 -0.178 15.525 1.00 33.16 250 GLY A CA 1
ATOM 2093 C C . GLY A 1 250 ? 33.425 -0.828 16.000 1.00 33.16 250 GLY A C 1
ATOM 2094 O O . GLY A 1 250 ? 34.321 -1.010 15.183 1.00 33.16 250 GLY A O 1
ATOM 2095 N N . LYS A 1 251 ? 33.606 -1.154 17.291 1.00 36.69 251 LYS A N 1
ATOM 2096 C CA . LYS A 1 251 ? 34.846 -1.817 17.767 1.00 36.69 251 LYS A CA 1
ATOM 2097 C C . LYS A 1 251 ? 34.681 -3.100 18.585 1.00 36.69 251 LYS A C 1
ATOM 2099 O O . LYS A 1 251 ? 35.692 -3.739 18.854 1.00 36.69 251 LYS A O 1
ATOM 2104 N N . GLU A 1 252 ? 33.470 -3.534 18.946 1.00 35.34 252 GLU A N 1
ATOM 2105 C CA . GLU A 1 252 ? 33.327 -4.669 19.887 1.00 35.34 252 GLU A CA 1
ATOM 2106 C C . GLU A 1 252 ? 32.412 -5.828 19.452 1.00 35.34 252 GLU A C 1
ATOM 2108 O O . GLU A 1 252 ? 32.379 -6.847 20.144 1.00 35.34 252 GLU A O 1
ATOM 2113 N N . ARG A 1 253 ? 31.702 -5.761 18.313 1.00 35.84 253 ARG A N 1
ATOM 2114 C CA . ARG A 1 253 ? 30.763 -6.839 17.918 1.00 35.84 253 ARG A CA 1
ATOM 2115 C C . ARG A 1 253 ? 31.268 -7.852 16.886 1.00 35.84 253 ARG A C 1
ATOM 2117 O O . ARG A 1 253 ? 30.742 -8.965 16.874 1.00 35.84 253 ARG A O 1
ATOM 2124 N N . ASP A 1 254 ? 32.339 -7.567 16.147 1.00 39.28 254 ASP A N 1
ATOM 2125 C CA . ASP A 1 254 ? 32.838 -8.480 15.098 1.00 39.28 254 ASP A CA 1
ATOM 2126 C C . ASP A 1 254 ? 33.546 -9.742 15.624 1.00 39.28 254 ASP A C 1
ATOM 2128 O O . ASP A 1 254 ? 33.797 -10.680 14.873 1.00 39.28 254 ASP A O 1
ATOM 2132 N N . ALA A 1 255 ? 33.813 -9.841 16.930 1.00 36.75 255 ALA A N 1
ATOM 2133 C CA . ALA A 1 255 ? 34.517 -10.991 17.502 1.00 36.75 255 ALA A CA 1
ATOM 2134 C C . ALA A 1 255 ? 33.608 -12.137 18.000 1.00 36.75 255 ALA A C 1
ATOM 2136 O O . ALA A 1 255 ? 34.130 -13.173 18.408 1.00 36.75 255 ALA A O 1
ATOM 2137 N N . ARG A 1 256 ? 32.269 -11.993 18.025 1.00 38.31 256 ARG A N 1
ATOM 2138 C CA . ARG A 1 256 ? 31.387 -12.956 18.738 1.00 38.31 256 ARG A CA 1
ATOM 2139 C C . ARG A 1 256 ? 30.315 -13.678 17.913 1.00 38.31 256 ARG A C 1
ATOM 2141 O O . ARG A 1 256 ? 29.618 -14.509 18.484 1.00 38.31 256 ARG A O 1
ATOM 2148 N N . GLN A 1 257 ? 30.193 -13.445 16.604 1.00 38.03 257 GLN A N 1
ATOM 2149 C CA . GLN A 1 257 ? 29.183 -14.130 15.768 1.00 38.03 257 GLN A CA 1
ATOM 2150 C C . GLN A 1 257 ? 29.728 -15.194 14.793 1.00 38.03 257 GLN A C 1
ATOM 2152 O O . GLN A 1 257 ? 28.967 -15.742 14.006 1.00 38.03 257 GLN A O 1
ATOM 2157 N N . LEU A 1 258 ? 31.004 -15.585 14.891 1.00 40.59 258 LEU A N 1
ATOM 2158 C CA . LEU A 1 258 ? 31.619 -16.595 14.007 1.00 40.59 258 LEU A CA 1
ATOM 2159 C C . LEU A 1 258 ? 31.558 -18.054 14.510 1.00 40.59 258 LEU A C 1
ATOM 2161 O O . LEU A 1 258 ? 32.386 -18.871 14.117 1.00 40.59 258 LEU A O 1
ATOM 2165 N N . GLN A 1 259 ? 30.598 -18.427 15.362 1.00 37.16 259 GLN A N 1
ATOM 2166 C CA . GLN A 1 259 ? 30.451 -19.827 15.795 1.00 37.16 259 GLN A CA 1
ATOM 2167 C C . GLN A 1 259 ? 28.989 -20.265 15.940 1.00 37.16 259 GLN A C 1
ATOM 2169 O O . GLN A 1 259 ? 28.513 -20.459 17.053 1.00 37.16 259 GLN A O 1
ATOM 2174 N N . GLN A 1 260 ? 28.297 -20.493 14.820 1.00 34.59 260 GLN A N 1
ATOM 2175 C CA . GLN A 1 260 ? 27.287 -21.558 14.716 1.00 34.59 260 GLN A CA 1
ATOM 2176 C C . GLN A 1 260 ? 27.329 -22.185 13.309 1.00 34.59 260 GLN A C 1
ATOM 2178 O O . GLN A 1 260 ? 27.510 -21.455 12.334 1.00 34.59 260 GLN A O 1
ATOM 2183 N N . PRO A 1 261 ? 27.209 -23.521 13.177 1.00 37.38 261 PRO A N 1
ATOM 2184 C CA . PRO A 1 261 ? 27.333 -24.201 11.895 1.00 37.38 261 PRO A CA 1
ATOM 2185 C C . PRO A 1 261 ? 26.021 -24.123 11.103 1.00 37.38 261 PRO A C 1
ATOM 2187 O O . PRO A 1 261 ? 24.945 -24.421 11.619 1.00 37.38 261 PRO A O 1
ATOM 2190 N N . ALA A 1 262 ? 26.131 -23.744 9.831 1.00 34.38 262 ALA A N 1
ATOM 2191 C CA . ALA A 1 262 ? 25.028 -23.716 8.883 1.00 34.38 262 ALA A CA 1
ATOM 2192 C C . ALA A 1 262 ? 24.557 -25.142 8.546 1.00 34.38 262 ALA A C 1
ATOM 2194 O O . ALA A 1 262 ? 25.303 -25.937 7.975 1.00 34.38 262 ALA A O 1
ATOM 2195 N N . SER A 1 263 ? 23.303 -25.462 8.863 1.00 37.44 263 SER A N 1
ATOM 2196 C CA . SER A 1 263 ? 22.598 -26.605 8.283 1.00 37.44 263 SER A CA 1
ATOM 2197 C C . SER A 1 263 ? 22.056 -26.205 6.908 1.00 37.44 263 SER A C 1
ATOM 2199 O O . SER A 1 263 ? 21.101 -25.436 6.813 1.00 37.44 263 SER A O 1
ATOM 2201 N N . GLN A 1 264 ? 22.700 -26.709 5.856 1.00 37.03 264 GLN A N 1
ATOM 2202 C CA . GLN A 1 264 ? 22.364 -26.475 4.451 1.00 37.03 264 GLN A CA 1
ATOM 2203 C C . GLN A 1 264 ? 21.022 -27.122 4.084 1.00 37.03 264 GLN A C 1
ATOM 2205 O O . GLN A 1 264 ? 20.847 -28.332 4.239 1.00 37.03 264 GLN A O 1
ATOM 2210 N N . SER A 1 265 ? 20.094 -26.322 3.553 1.00 35.91 265 SER A N 1
ATOM 2211 C CA . SER A 1 265 ? 18.936 -26.835 2.816 1.00 35.91 265 SER A CA 1
ATOM 2212 C C . SER A 1 265 ? 19.300 -26.990 1.329 1.00 35.91 265 SER A C 1
ATOM 2214 O O . SER A 1 265 ? 19.987 -26.128 0.785 1.00 35.91 265 SER A O 1
ATOM 2216 N N . PRO A 1 266 ? 18.837 -28.040 0.621 1.00 41.84 266 PRO A N 1
ATOM 2217 C CA . PRO A 1 266 ? 19.247 -28.329 -0.765 1.00 41.84 266 PRO A CA 1
ATOM 2218 C C . PRO A 1 266 ? 18.871 -27.252 -1.801 1.00 41.84 266 PRO A C 1
ATOM 2220 O O . PRO A 1 266 ? 19.430 -27.236 -2.899 1.00 41.84 266 PRO A O 1
ATOM 2223 N N . ILE A 1 267 ? 17.940 -26.355 -1.454 1.00 42.19 267 ILE A N 1
ATOM 2224 C CA . ILE A 1 267 ? 17.431 -25.276 -2.315 1.00 42.19 267 ILE A CA 1
ATOM 2225 C C . ILE A 1 267 ? 18.482 -24.163 -2.507 1.00 42.19 267 ILE A C 1
ATOM 2227 O O . ILE A 1 267 ? 18.559 -23.596 -3.594 1.00 42.19 267 ILE A O 1
ATOM 2231 N N . ASP A 1 268 ? 19.390 -23.960 -1.542 1.00 50.47 268 ASP A N 1
ATOM 2232 C CA . ASP A 1 268 ? 20.480 -22.972 -1.640 1.00 50.47 268 ASP A CA 1
ATOM 2233 C C . ASP A 1 268 ? 21.499 -23.305 -2.747 1.00 50.47 268 ASP A C 1
ATOM 2235 O O . ASP A 1 268 ? 22.204 -22.426 -3.236 1.00 50.47 268 ASP A O 1
ATOM 2239 N N . SER A 1 269 ? 21.596 -24.568 -3.179 1.00 56.22 269 SER A N 1
ATOM 2240 C CA . SER A 1 269 ? 22.671 -25.010 -4.081 1.00 56.22 269 SER A CA 1
ATOM 2241 C C . SER A 1 269 ? 22.482 -24.598 -5.545 1.00 56.22 269 SER A C 1
ATOM 2243 O O . SER A 1 269 ? 23.469 -24.399 -6.254 1.00 56.22 269 SER A O 1
ATOM 2245 N N . LEU A 1 270 ? 21.237 -24.447 -6.010 1.00 51.91 270 LEU A N 1
ATOM 2246 C CA . LEU A 1 270 ? 20.943 -24.040 -7.389 1.00 51.91 270 LEU A CA 1
ATOM 2247 C C . LEU A 1 270 ? 20.971 -22.519 -7.543 1.00 51.91 270 LEU A C 1
ATOM 2249 O O . LEU A 1 270 ? 21.501 -22.022 -8.533 1.00 51.91 270 LEU A O 1
ATOM 2253 N N . GLU A 1 271 ? 20.483 -21.786 -6.541 1.00 54.25 271 GLU A N 1
ATOM 2254 C CA . GLU A 1 271 ? 20.531 -20.321 -6.530 1.00 54.25 271 GLU A CA 1
ATOM 2255 C C . GLU A 1 271 ? 21.964 -19.813 -6.338 1.00 54.25 271 GLU A C 1
ATOM 2257 O O . GLU A 1 271 ? 22.403 -18.943 -7.086 1.00 54.25 271 GLU A O 1
ATOM 2262 N N . GLN A 1 272 ? 22.760 -20.423 -5.449 1.00 63.66 272 GLN A N 1
ATOM 2263 C CA . GLN A 1 272 ? 24.186 -20.087 -5.329 1.00 63.66 272 GLN A CA 1
ATOM 2264 C C . GLN A 1 272 ? 24.969 -20.406 -6.603 1.00 63.66 272 GLN A C 1
ATOM 2266 O O . GLN A 1 272 ? 25.918 -19.697 -6.931 1.00 63.66 272 GLN A O 1
ATOM 2271 N N . LYS A 1 273 ? 24.574 -21.450 -7.341 1.00 70.88 273 LYS A N 1
ATOM 2272 C CA . LYS A 1 273 ? 25.199 -21.783 -8.621 1.00 70.88 273 LYS A CA 1
ATOM 2273 C C . LYS A 1 2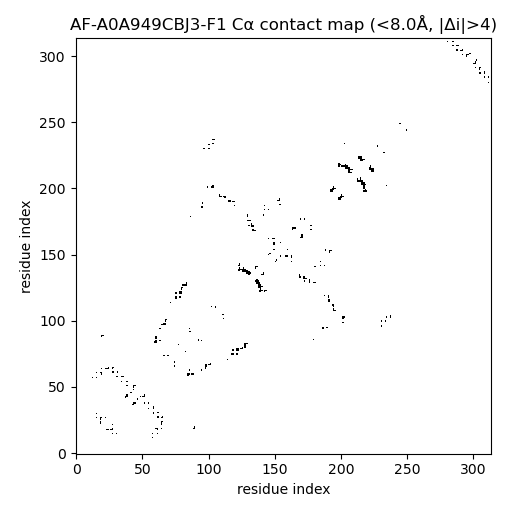73 ? 24.839 -20.763 -9.704 1.00 70.88 273 LYS A C 1
ATOM 2275 O O . LYS A 1 273 ? 25.741 -20.318 -10.402 1.00 70.88 273 LYS A O 1
ATOM 2280 N N . ALA A 1 274 ? 23.579 -20.331 -9.777 1.00 71.12 274 ALA A N 1
ATOM 2281 C CA . ALA A 1 274 ? 23.147 -19.283 -10.702 1.00 71.12 274 ALA A CA 1
ATOM 2282 C C . ALA A 1 274 ? 23.824 -17.932 -10.404 1.00 71.12 274 ALA A C 1
ATOM 2284 O O . ALA A 1 274 ? 24.350 -17.301 -11.314 1.00 71.12 274 ALA A O 1
ATOM 2285 N N . ILE A 1 275 ? 23.907 -17.537 -9.128 1.00 69.62 275 ILE A N 1
ATOM 2286 C CA . ILE A 1 275 ? 24.580 -16.299 -8.697 1.00 69.62 275 ILE A CA 1
ATOM 2287 C C . ILE A 1 275 ? 26.085 -16.356 -8.993 1.00 69.62 275 ILE A C 1
ATOM 2289 O O . ILE A 1 275 ? 26.681 -15.367 -9.415 1.00 69.62 275 ILE A O 1
ATOM 2293 N N . LYS A 1 276 ? 26.719 -17.515 -8.783 1.00 80.00 276 LYS A N 1
ATOM 2294 C CA . LYS A 1 276 ? 28.139 -17.703 -9.093 1.00 80.00 276 LYS A CA 1
ATOM 2295 C C . LYS A 1 276 ? 28.403 -17.641 -10.601 1.00 80.00 276 LYS A C 1
ATOM 2297 O O . LYS A 1 276 ? 29.351 -16.981 -11.005 1.00 80.00 276 LYS A O 1
ATOM 2302 N N . GLU A 1 277 ? 27.559 -18.275 -11.415 1.00 83.38 277 GLU A N 1
ATOM 2303 C CA . GLU A 1 277 ? 27.657 -18.224 -12.881 1.00 83.38 277 GLU A CA 1
ATOM 2304 C C . GLU A 1 277 ? 27.419 -16.805 -13.427 1.00 83.38 277 GLU A C 1
ATOM 2306 O O . GLU A 1 277 ? 28.076 -16.397 -14.382 1.00 83.38 277 GLU A O 1
ATOM 2311 N N . GLU A 1 278 ? 26.522 -16.027 -12.816 1.00 82.75 278 GLU A N 1
ATOM 2312 C CA . GLU A 1 278 ? 26.266 -14.633 -13.200 1.00 82.75 278 GLU A CA 1
ATOM 2313 C C . GLU A 1 278 ? 27.447 -13.721 -12.841 1.00 82.75 278 GLU A C 1
ATOM 2315 O O . GLU A 1 278 ? 27.901 -12.940 -13.677 1.00 82.75 278 GLU A O 1
ATOM 2320 N N . LYS A 1 279 ? 28.035 -13.905 -11.653 1.00 84.25 279 LYS A N 1
ATOM 2321 C CA . LYS A 1 279 ? 29.233 -13.171 -11.233 1.00 84.25 279 LYS A CA 1
ATOM 2322 C C . LYS A 1 279 ? 30.461 -13.496 -12.093 1.00 84.25 279 LYS A C 1
ATOM 2324 O O . LYS A 1 279 ? 31.201 -12.595 -12.468 1.00 84.25 279 LYS A O 1
ATOM 2329 N N . GLU A 1 280 ? 30.658 -14.764 -12.456 1.00 88.81 280 GLU A N 1
ATOM 2330 C CA . GLU A 1 280 ? 31.746 -15.173 -13.357 1.00 88.81 280 GLU A CA 1
ATOM 2331 C C . GLU A 1 280 ? 31.585 -14.571 -14.766 1.00 88.81 280 GLU A C 1
ATOM 2333 O O . GLU A 1 280 ? 32.582 -14.221 -15.400 1.00 88.81 280 GLU A O 1
ATOM 2338 N N . LYS A 1 281 ? 30.346 -14.391 -15.251 1.00 90.00 281 LYS A N 1
ATOM 2339 C CA . LYS A 1 281 ? 30.075 -13.685 -16.516 1.00 90.00 281 LYS A CA 1
ATOM 2340 C C . LYS A 1 281 ? 30.368 -12.188 -16.426 1.00 90.00 281 LYS A C 1
ATOM 2342 O O . LYS A 1 281 ? 30.914 -11.636 -17.380 1.00 90.00 281 LYS A O 1
ATOM 2347 N N . GLU A 1 282 ? 30.024 -11.534 -15.317 1.00 87.31 282 GLU A N 1
ATOM 2348 C CA . GLU A 1 282 ? 30.352 -10.117 -15.099 1.00 87.31 282 GLU A CA 1
ATOM 2349 C C . GLU A 1 282 ? 31.868 -9.892 -15.067 1.00 87.31 282 GLU A C 1
ATOM 2351 O O . GLU A 1 282 ? 32.371 -9.044 -15.808 1.00 87.31 282 GLU A O 1
ATOM 2356 N N . ASP A 1 283 ? 32.603 -10.713 -14.311 1.00 90.50 283 ASP A N 1
ATOM 2357 C CA . ASP A 1 283 ? 34.066 -10.631 -14.230 1.00 90.50 283 ASP A CA 1
ATOM 2358 C C . ASP A 1 283 ? 34.718 -10.837 -15.618 1.00 90.50 283 ASP A C 1
ATOM 2360 O O . ASP A 1 283 ? 35.641 -10.109 -15.997 1.00 90.50 283 ASP A O 1
ATOM 2364 N N . GLN A 1 284 ? 34.197 -11.769 -16.430 1.00 93.06 284 GLN A N 1
ATOM 2365 C CA . GLN A 1 284 ? 34.654 -11.979 -17.813 1.00 93.06 284 GLN A CA 1
ATOM 2366 C C . GLN A 1 284 ? 34.366 -10.784 -18.731 1.00 93.06 284 GLN A C 1
ATOM 2368 O O . GLN A 1 284 ? 35.208 -10.423 -19.558 1.00 93.06 284 GLN A O 1
ATOM 2373 N N . ILE A 1 285 ? 33.196 -10.150 -18.609 1.00 92.56 285 ILE A N 1
ATOM 2374 C CA . ILE A 1 285 ? 32.864 -8.953 -19.393 1.00 92.56 285 ILE A CA 1
ATOM 2375 C C . ILE A 1 285 ? 33.822 -7.810 -19.040 1.00 92.56 285 ILE A C 1
ATOM 2377 O O . ILE A 1 285 ? 34.318 -7.137 -19.947 1.00 92.56 285 ILE A O 1
ATOM 2381 N N . ASP A 1 286 ? 34.130 -7.618 -17.760 1.00 91.81 286 ASP A N 1
ATOM 2382 C CA . ASP A 1 286 ? 35.044 -6.569 -17.303 1.00 91.81 286 ASP A CA 1
ATOM 2383 C C . ASP A 1 286 ? 36.478 -6.773 -17.814 1.00 91.81 286 ASP A C 1
ATOM 2385 O O . ASP A 1 286 ? 37.141 -5.812 -18.229 1.00 91.81 286 ASP A O 1
ATOM 2389 N N . GLU A 1 287 ? 36.967 -8.014 -17.849 1.00 94.31 287 GLU A N 1
ATOM 2390 C CA . GLU A 1 287 ? 38.258 -8.336 -18.466 1.00 94.31 287 GLU A CA 1
ATOM 2391 C C . GLU A 1 287 ? 38.262 -8.067 -19.975 1.00 94.31 287 GLU A C 1
ATOM 2393 O O . GLU A 1 287 ? 39.193 -7.436 -20.489 1.00 94.31 287 GLU A O 1
ATOM 2398 N N . LEU A 1 288 ? 37.204 -8.462 -20.691 1.00 92.81 288 LEU A N 1
ATOM 2399 C CA . LEU A 1 288 ? 37.083 -8.204 -22.127 1.00 92.81 288 LEU A CA 1
ATOM 2400 C C . LEU A 1 288 ? 37.000 -6.702 -22.429 1.00 92.81 288 LEU A C 1
ATOM 2402 O O . LEU A 1 288 ? 37.600 -6.240 -23.398 1.00 92.81 288 LEU A O 1
ATOM 2406 N N . VAL A 1 289 ? 36.326 -5.909 -21.592 1.00 93.25 289 VAL A N 1
ATOM 2407 C CA . VAL A 1 289 ? 36.277 -4.443 -21.729 1.00 93.25 289 VAL A CA 1
ATOM 2408 C C . VAL A 1 289 ? 37.667 -3.826 -21.558 1.00 93.25 289 VAL A C 1
ATOM 2410 O O . VAL A 1 289 ? 38.053 -2.955 -22.343 1.00 93.25 289 VAL A O 1
ATOM 2413 N N . LYS A 1 290 ? 38.457 -4.297 -20.585 1.00 95.31 290 LYS A N 1
ATOM 2414 C CA . LYS A 1 290 ? 39.859 -3.870 -20.431 1.00 95.31 290 LYS A CA 1
ATOM 2415 C C . LYS A 1 290 ? 40.690 -4.244 -21.658 1.00 95.31 290 LYS A C 1
ATOM 2417 O O . LYS A 1 290 ? 41.491 -3.428 -22.113 1.00 95.31 290 LYS A O 1
ATOM 2422 N N . LEU A 1 291 ? 40.463 -5.429 -22.224 1.00 93.19 291 LEU A N 1
ATOM 2423 C CA . LEU A 1 291 ? 41.161 -5.919 -23.411 1.00 93.19 291 LEU A CA 1
ATOM 2424 C C . LEU A 1 291 ? 40.802 -5.121 -24.680 1.00 93.19 291 LEU A C 1
ATOM 2426 O O . LEU A 1 291 ? 41.687 -4.784 -25.461 1.00 93.19 291 LEU A O 1
ATOM 2430 N N . VAL A 1 292 ? 39.535 -4.722 -24.861 1.00 95.69 292 VAL A N 1
ATOM 2431 C CA . VAL A 1 292 ? 39.092 -3.851 -25.975 1.00 95.69 292 VAL A CA 1
ATOM 2432 C C . VAL A 1 292 ? 39.889 -2.548 -26.028 1.00 95.69 292 VAL A C 1
ATOM 2434 O O . VAL A 1 292 ? 40.182 -2.052 -27.118 1.00 95.69 292 VAL A O 1
ATOM 2437 N N . ASN A 1 293 ? 40.245 -1.995 -24.868 1.00 92.81 293 ASN A N 1
ATOM 2438 C CA . ASN A 1 293 ? 40.971 -0.729 -24.770 1.00 92.81 293 ASN A CA 1
ATOM 2439 C C . ASN A 1 293 ? 42.464 -0.853 -25.112 1.00 92.81 293 ASN A C 1
ATOM 2441 O O . ASN A 1 293 ? 43.118 0.168 -25.311 1.00 92.81 293 ASN A O 1
ATOM 2445 N N . GLN A 1 294 ? 43.000 -2.073 -25.218 1.00 96.12 294 GLN A N 1
ATOM 2446 C CA . GLN A 1 294 ? 44.388 -2.313 -25.630 1.00 96.12 294 GLN A CA 1
ATOM 2447 C C . GLN A 1 294 ? 44.561 -2.323 -27.156 1.00 96.12 294 GLN A C 1
ATOM 2449 O O . GLN A 1 294 ? 45.687 -2.228 -27.642 1.00 96.12 294 GLN A O 1
ATOM 2454 N N . TYR A 1 295 ? 43.465 -2.404 -27.920 1.00 95.00 295 TYR A N 1
ATOM 2455 C CA . TYR A 1 295 ? 43.503 -2.457 -29.380 1.00 95.00 295 TYR A CA 1
ATOM 2456 C C . TYR A 1 295 ? 43.145 -1.108 -30.036 1.00 95.00 295 TYR A C 1
ATOM 2458 O O . TYR A 1 295 ? 42.218 -0.418 -29.584 1.00 95.00 295 TYR A O 1
ATOM 2466 N N . PRO A 1 296 ? 43.820 -0.727 -31.141 1.00 92.06 296 PRO A N 1
ATOM 2467 C CA . PRO A 1 296 ? 43.510 0.489 -31.891 1.00 92.06 296 PRO A CA 1
ATOM 2468 C C . PRO A 1 296 ? 42.059 0.531 -32.383 1.00 92.06 296 PRO A C 1
ATOM 2470 O O . PRO A 1 296 ? 41.433 -0.498 -32.655 1.00 92.06 296 PRO A O 1
ATOM 2473 N N . GLU A 1 297 ? 41.503 1.734 -32.524 1.00 91.62 297 GLU A N 1
ATOM 2474 C CA . GLU A 1 297 ? 40.177 1.885 -33.122 1.00 91.62 297 GLU A CA 1
ATOM 2475 C C . GLU A 1 297 ? 40.161 1.388 -34.572 1.00 91.62 297 GLU A C 1
ATOM 2477 O O . GLU A 1 297 ? 41.048 1.695 -35.363 1.00 91.62 297 GLU A O 1
ATOM 2482 N N . GLY A 1 298 ? 39.147 0.585 -34.907 1.00 89.06 298 GLY A N 1
ATOM 2483 C CA . GLY A 1 298 ? 38.985 -0.012 -36.235 1.00 89.06 298 GLY A CA 1
ATOM 2484 C C . GLY A 1 298 ? 39.734 -1.330 -36.460 1.00 89.06 298 GLY A C 1
ATOM 2485 O O . GLY A 1 298 ? 39.563 -1.924 -37.522 1.00 89.06 298 GLY A O 1
ATOM 2486 N N . SER A 1 299 ? 40.514 -1.819 -35.488 1.00 96.31 299 SER A N 1
ATOM 2487 C CA . SER A 1 299 ? 41.212 -3.104 -35.625 1.00 96.31 299 SER A CA 1
ATOM 2488 C C . SER A 1 299 ? 40.241 -4.299 -35.636 1.00 96.31 299 SER A C 1
ATOM 2490 O O . SER A 1 299 ? 39.160 -4.262 -35.032 1.00 96.31 299 SER A O 1
ATOM 2492 N N . LEU A 1 300 ? 40.629 -5.374 -36.332 1.00 90.81 300 LEU A N 1
ATOM 2493 C CA . LEU A 1 300 ? 39.844 -6.612 -36.408 1.00 90.81 300 LEU A CA 1
ATOM 2494 C C . LEU A 1 300 ? 39.742 -7.293 -35.038 1.00 90.81 300 LEU A C 1
ATOM 2496 O O . LEU A 1 300 ? 38.682 -7.795 -34.677 1.00 90.81 300 LEU A O 1
ATOM 2500 N N . GLU A 1 301 ? 40.813 -7.238 -34.252 1.00 96.00 301 GLU A N 1
ATOM 2501 C CA . GLU A 1 301 ? 40.895 -7.749 -32.884 1.00 96.00 301 GLU A CA 1
ATOM 2502 C C . GLU A 1 301 ? 39.901 -7.018 -31.981 1.00 96.00 301 GLU A C 1
ATOM 2504 O O . GLU A 1 301 ? 39.111 -7.647 -31.282 1.00 96.00 301 GLU A O 1
ATOM 2509 N N . ARG A 1 302 ? 39.843 -5.683 -32.069 1.00 95.19 302 ARG A N 1
ATOM 2510 C CA . ARG A 1 302 ? 38.880 -4.889 -31.300 1.00 95.19 302 ARG A CA 1
ATOM 2511 C C . ARG A 1 302 ? 37.435 -5.228 -31.655 1.00 95.19 302 ARG A C 1
ATOM 2513 O O . ARG A 1 302 ? 36.571 -5.233 -30.777 1.00 95.19 302 ARG A O 1
ATOM 2520 N N . LYS A 1 303 ? 37.160 -5.496 -32.935 1.00 94.44 303 LYS A N 1
ATOM 2521 C CA . LYS A 1 303 ? 35.834 -5.919 -33.400 1.00 94.44 303 LYS A CA 1
ATOM 2522 C C . LYS A 1 303 ? 35.475 -7.308 -32.864 1.00 94.44 303 LYS A C 1
ATOM 2524 O O . LYS A 1 303 ? 34.389 -7.466 -32.320 1.00 94.44 303 LYS A O 1
ATOM 2529 N N . ALA A 1 304 ? 36.406 -8.260 -32.924 1.00 95.75 304 ALA A N 1
ATOM 2530 C CA . ALA A 1 304 ? 36.208 -9.613 -32.409 1.00 95.75 304 ALA A CA 1
ATOM 2531 C C . ALA A 1 304 ? 35.913 -9.630 -30.898 1.00 95.75 304 ALA A C 1
ATOM 2533 O O . ALA A 1 304 ? 34.971 -10.289 -30.465 1.00 95.75 304 ALA A O 1
ATOM 2534 N N . VAL A 1 305 ? 36.655 -8.854 -30.098 1.00 94.25 305 VAL A N 1
ATOM 2535 C CA . VAL A 1 305 ? 36.426 -8.777 -28.643 1.00 94.25 305 VAL A CA 1
ATOM 2536 C C . VAL A 1 305 ? 35.081 -8.107 -28.321 1.00 94.25 305 VAL A C 1
ATOM 2538 O O . VAL A 1 305 ? 34.371 -8.552 -27.422 1.00 94.25 305 VAL A O 1
ATOM 2541 N N . ARG A 1 306 ? 34.668 -7.076 -29.077 1.00 94.25 306 ARG A N 1
ATOM 2542 C CA . ARG A 1 306 ? 33.336 -6.457 -28.919 1.00 94.25 306 ARG A CA 1
ATOM 2543 C C . ARG A 1 306 ? 32.194 -7.419 -29.236 1.00 94.25 306 ARG A C 1
ATOM 2545 O O . ARG A 1 306 ? 31.188 -7.404 -28.530 1.00 94.25 306 ARG A O 1
ATOM 2552 N N . ASP A 1 307 ? 32.341 -8.235 -30.273 1.00 94.69 307 ASP A N 1
ATOM 2553 C CA . ASP A 1 307 ? 31.329 -9.229 -30.635 1.00 94.69 307 ASP A CA 1
ATOM 2554 C C . ASP A 1 307 ? 31.181 -10.291 -29.534 1.00 94.69 307 ASP A C 1
ATOM 2556 O O . ASP A 1 307 ? 30.061 -10.697 -29.226 1.00 94.69 307 ASP A O 1
ATOM 2560 N N . GLU A 1 308 ? 32.276 -10.680 -28.874 1.00 93.81 308 GLU A N 1
ATOM 2561 C CA . GLU A 1 308 ? 32.238 -11.614 -27.743 1.00 93.81 308 GLU A CA 1
ATOM 2562 C C . GLU A 1 308 ? 31.561 -11.010 -26.500 1.00 93.81 308 GLU A C 1
ATOM 2564 O O . GLU A 1 308 ? 30.703 -11.652 -25.895 1.00 93.81 308 GLU A O 1
ATOM 2569 N N . ILE A 1 309 ? 31.834 -9.735 -26.182 1.00 94.62 309 ILE A N 1
ATOM 2570 C CA . ILE A 1 309 ? 31.112 -8.999 -25.124 1.00 94.62 309 ILE A CA 1
ATOM 2571 C C . ILE A 1 309 ? 29.604 -8.977 -25.408 1.00 94.62 309 ILE A C 1
ATOM 2573 O O . ILE A 1 309 ? 28.796 -9.132 -24.494 1.00 94.62 309 ILE A O 1
ATOM 2577 N N . ASN A 1 310 ? 29.207 -8.788 -26.669 1.00 92.81 310 ASN A N 1
ATOM 2578 C CA . ASN A 1 310 ? 27.795 -8.749 -27.044 1.00 92.81 310 ASN A CA 1
ATOM 2579 C C . ASN A 1 310 ? 27.110 -10.114 -26.897 1.00 92.81 310 ASN A C 1
ATOM 2581 O O . ASN A 1 310 ? 25.945 -10.146 -26.513 1.00 92.81 310 ASN A O 1
ATOM 2585 N N . LYS A 1 311 ? 27.808 -11.229 -27.150 1.00 93.88 311 LYS A N 1
ATOM 2586 C CA . LYS A 1 311 ? 27.254 -12.578 -26.928 1.00 93.88 311 LYS A CA 1
ATOM 2587 C C . LYS A 1 311 ? 27.003 -12.874 -25.453 1.00 93.88 311 LYS A C 1
ATOM 2589 O O . LYS A 1 311 ? 26.014 -13.522 -25.142 1.00 93.88 311 LYS A O 1
ATOM 2594 N N . LEU A 1 312 ? 27.875 -12.403 -24.560 1.00 87.81 312 LEU A N 1
ATOM 2595 C CA . LEU A 1 312 ? 27.749 -12.635 -23.116 1.00 87.81 312 LEU A CA 1
ATOM 2596 C C . LEU A 1 312 ? 26.631 -11.805 -22.457 1.00 87.81 312 LEU A C 1
ATOM 2598 O O . LEU A 1 312 ? 26.231 -12.120 -21.340 1.00 87.81 312 LEU A O 1
ATOM 2602 N N . LYS A 1 313 ? 26.124 -10.766 -23.138 1.00 85.56 313 LYS A N 1
ATOM 2603 C CA . LYS A 1 313 ? 25.042 -9.886 -22.656 1.00 85.56 313 LYS A CA 1
ATOM 2604 C C . LYS A 1 313 ? 23.623 -10.320 -23.062 1.00 85.56 313 LYS A C 1
ATOM 2606 O O . LYS A 1 313 ? 22.674 -9.673 -22.622 1.00 85.56 313 LYS A O 1
ATOM 2611 N N . ILE A 1 314 ? 23.481 -11.331 -23.925 1.00 74.19 314 ILE A N 1
ATOM 2612 C CA . ILE A 1 314 ? 22.191 -11.869 -24.413 1.00 74.19 314 ILE A CA 1
ATOM 2613 C C . ILE A 1 314 ? 21.752 -13.034 -23.529 1.00 74.19 314 ILE A C 1
ATOM 2615 O O . ILE A 1 314 ? 20.548 -13.079 -23.197 1.00 74.19 314 ILE A O 1
#

Mean predicted aligned error: 13.31 Å

Radius of gyration: 25.28 Å; Cα contacts (8 Å, |Δi|>4): 256; chains: 1; bounding box: 70×54×66 Å

Foldseek 3Di:
DPPVVVVVLVVLVVQLLVCLVVLVLVSLVVSLVVLVVCCVVVVCVPVPVVVVVVSVLSSLLSCLSNVLVDDLVVNLVNCLPPVLCQVVRDVPRASVLSLLLNLLLDPDLVVNLVSLVSSLVSQLPRQDFLAPDFPQGTSNSLSVLCCVQQNPAQDDPVSVVVCCVPPPRNVPGDPVSNVSSVSSVVSSNLSRDRCPDQQNVSLFDADPDPVARPFGQYNNDTDGDDVDDVSSVSSVVSVVVVVVCCVPPPPPPPPPPPDDDDDDDPVVPVVVVVVVVVVVLVVVLVVLVVVLVVDDPPDPSNVVSVVVSVVSVD

Solvent-accessible surface area (backbone atoms only — not comparable to full-atom values): 18149 Å² total; per-residue (Å²): 130,66,69,65,63,54,60,50,47,56,53,53,50,53,52,50,54,48,25,67,72,70,60,36,40,66,62,27,51,54,47,38,54,53,50,56,50,48,42,63,76,61,42,18,74,79,75,37,51,69,62,37,53,54,48,53,54,50,39,54,51,36,48,62,65,35,41,46,80,51,54,71,67,58,46,48,51,43,49,51,76,46,52,74,53,57,77,71,65,46,97,79,66,55,69,58,59,36,54,44,55,38,40,68,73,48,87,51,50,65,60,42,42,49,53,32,48,53,48,52,52,40,45,51,70,16,75,57,72,66,38,96,49,63,91,61,30,27,43,16,48,50,48,50,52,46,34,74,77,72,44,86,65,80,75,58,70,66,60,54,50,49,45,59,74,67,36,64,62,64,64,70,38,55,70,70,48,47,51,54,50,52,53,52,50,52,50,56,53,57,48,56,48,48,43,85,38,88,67,27,40,78,86,39,46,77,42,95,43,100,89,41,92,57,29,25,40,44,81,86,37,81,43,73,69,59,97,75,44,63,67,59,55,50,49,52,50,56,50,50,54,52,60,54,48,66,75,74,59,80,85,74,63,88,83,75,76,89,81,77,86,84,82,84,59,81,71,57,58,58,55,54,47,51,54,50,55,52,51,52,49,51,57,50,44,55,52,46,54,58,53,37,72,76,42,60,89,89,37,70,67,31,50,54,48,50,53,52,50,55,63,77,73,110